Protein AF-A0A087VVU1-F1 (afdb_monomer_lite)

Secondary structure (DSSP, 8-state):
----------SSPPP-S-TTSS--SSTTTTS-HHHHHHHHHHHHHTT-S----HHHHTSHHHHHHHHHHHHHHHHHTT--GGG-SEEEESSGGGHHHHHHHHHHHHHTT---EEEEE-SSSSSEESS--TT-EEEEEEEEEETT-----BTTEEEETTTEEEE-HHHHHHTT-EEEEEEEEEEE--TTS--SSS--TT---EEEEEETTT--EEEEEEEEEEEGGGG-TTSS---

InterPro domains:
  IPR000836 Phosphoribosyltransferase domain [cd06223] (66-183)

Sequence (235 aa):
MSKATDTERTGSFRPTGAPDLTLDQSARSMMEPVDQLRELLSREIDGRPFTELSGVTFDHQGAELAGHVLLDALEDAGYSVDDYDAVGALTAAAVPLADAMLHAAASRGQALNAFVMDFVYPSIKGPSIEGKRVILLDAWLSQKSYVQTSSLVTLRKGNELSLDCSIIRRQGAEPLAIASLVGGLGPEAPSGLGELDGGLPTIQVVDTVDDSKTSLPFICAFNEQQFNPGKGQER

Organism: NCBI:txid1341694

Radius of gyration: 20.09 Å; chains: 1; bounding box: 64×68×39 Å

pLDDT: mean 79.33, std 19.21, range [33.22, 98.44]

Foldseek 3Di:
DDDDPPPPPPPDDDDDDDPVPPPDCPVVPPDDLLVVLVVLVLVVCVQPLDDLSCSQLVDPSSLLSLLQLQQVLCVLQVHHLVNWAEEEEQAPSCVSNRVSNCVNCVVVVHHYWYWYAPPPPVRIHTDQQQLTEYEYEGAEEELSPCDPPDPQFGDDDQFETAHQCVSCVVSNYHYAAYEYQEYDSDDPADADSPDPPPHADWGWYANPPPRDTDIHGYTYSHYNVSNHPPDPDDD

Structure (mmCIF, N/CA/C/O backbone):
data_AF-A0A087VVU1-F1
#
_entry.id   AF-A0A087VVU1-F1
#
loop_
_atom_site.group_PDB
_atom_site.id
_atom_site.type_symbol
_atom_site.label_atom_id
_atom_site.label_alt_id
_atom_site.label_comp_id
_atom_site.label_asym_id
_atom_site.label_entity_id
_atom_site.label_seq_id
_atom_site.pdbx_PDB_ins_code
_atom_site.Cartn_x
_atom_site.Cartn_y
_atom_site.Cartn_z
_atom_site.occupancy
_atom_site.B_iso_or_equiv
_atom_site.auth_seq_id
_atom_site.auth_comp_id
_atom_site.auth_asym_id
_atom_site.auth_atom_id
_atom_site.pdbx_PDB_model_num
ATOM 1 N N . MET A 1 1 ? -31.290 -44.765 -21.250 1.00 43.50 1 MET A N 1
ATOM 2 C CA . MET A 1 1 ? -30.627 -44.482 -19.958 1.00 43.50 1 MET A CA 1
ATOM 3 C C . MET A 1 1 ? -29.156 -44.224 -20.245 1.00 43.50 1 MET A C 1
ATOM 5 O O . MET A 1 1 ? -28.411 -45.178 -20.406 1.00 43.50 1 MET A O 1
ATOM 9 N N . SER A 1 2 ? -28.765 -42.959 -20.420 1.00 45.06 2 SER A N 1
ATOM 10 C CA . SER A 1 2 ? -27.358 -42.575 -20.586 1.00 45.06 2 SER A CA 1
ATOM 11 C C . SER A 1 2 ? -26.891 -41.990 -19.259 1.00 45.06 2 SER A C 1
ATOM 13 O O . SER A 1 2 ? -27.473 -41.013 -18.790 1.00 45.06 2 SER A O 1
ATOM 15 N N . LYS A 1 3 ? -25.932 -42.652 -18.608 1.00 43.56 3 LYS A N 1
ATOM 16 C CA . LYS A 1 3 ? -25.323 -42.174 -17.366 1.00 43.56 3 LYS A CA 1
ATOM 17 C C . LYS A 1 3 ? -24.519 -40.918 -17.695 1.00 43.56 3 LYS A C 1
ATOM 19 O O . LYS A 1 3 ? -23.518 -41.007 -18.398 1.00 43.56 3 LYS A O 1
ATOM 24 N N . ALA A 1 4 ? -24.958 -39.773 -17.180 1.00 46.44 4 ALA A N 1
ATOM 25 C CA . ALA A 1 4 ? -24.077 -38.633 -16.997 1.00 46.44 4 ALA A CA 1
ATOM 26 C C . ALA A 1 4 ? -22.979 -39.074 -16.022 1.00 46.44 4 ALA A C 1
ATOM 28 O O . ALA A 1 4 ? -23.263 -39.421 -14.876 1.00 46.44 4 ALA A O 1
ATOM 29 N N . THR A 1 5 ? -21.748 -39.170 -16.510 1.00 46.66 5 THR A N 1
ATOM 30 C CA . THR A 1 5 ? -20.568 -39.304 -15.662 1.00 46.66 5 THR A CA 1
ATOM 31 C C . THR A 1 5 ? -20.407 -37.994 -14.912 1.00 46.66 5 THR A C 1
ATOM 33 O O . THR A 1 5 ? -20.044 -36.973 -15.496 1.00 46.66 5 THR A O 1
ATOM 36 N N . ASP A 1 6 ? -20.760 -38.039 -13.635 1.00 48.88 6 ASP A N 1
ATOM 37 C CA . ASP A 1 6 ? -20.487 -37.008 -12.651 1.00 48.88 6 ASP A CA 1
ATOM 38 C C . ASP A 1 6 ? -18.965 -36.944 -12.473 1.00 48.88 6 ASP A C 1
ATOM 40 O O . ASP A 1 6 ? -18.361 -37.778 -11.797 1.00 48.88 6 ASP A O 1
ATOM 44 N N . THR A 1 7 ? -18.309 -36.050 -13.214 1.00 57.19 7 THR A N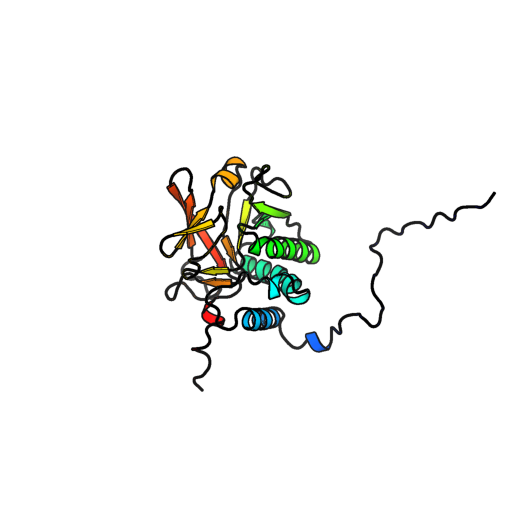 1
ATOM 45 C CA . THR A 1 7 ? -16.880 -35.794 -13.037 1.00 57.19 7 THR A CA 1
ATOM 46 C C . THR A 1 7 ? -16.726 -35.061 -11.714 1.00 57.19 7 THR A C 1
ATOM 48 O O . THR A 1 7 ? -16.895 -33.839 -11.660 1.00 57.19 7 THR A O 1
ATOM 51 N N . GLU A 1 8 ? -16.433 -35.821 -10.657 1.00 54.69 8 GLU A N 1
ATOM 52 C CA . GLU A 1 8 ? -16.042 -35.321 -9.342 1.00 54.69 8 GLU A CA 1
ATOM 53 C C . GLU A 1 8 ? -15.056 -34.160 -9.521 1.00 54.69 8 GLU A C 1
ATOM 55 O O . GLU A 1 8 ? -13.926 -34.330 -9.988 1.00 54.69 8 GLU A O 1
ATOM 60 N N . ARG A 1 9 ? -15.501 -32.937 -9.205 1.00 59.09 9 ARG A N 1
ATOM 61 C CA . ARG A 1 9 ? -14.610 -31.778 -9.136 1.00 59.09 9 ARG A CA 1
ATOM 62 C C . ARG A 1 9 ? -13.709 -31.981 -7.926 1.00 59.09 9 ARG A C 1
ATOM 64 O O . ARG A 1 9 ? -14.060 -31.598 -6.816 1.00 59.09 9 ARG A O 1
ATOM 71 N N . THR A 1 10 ? -12.554 -32.593 -8.148 1.00 60.88 10 THR A N 1
ATOM 72 C CA . THR A 1 10 ? -11.439 -32.592 -7.201 1.00 60.88 10 THR A CA 1
ATOM 73 C C . THR A 1 10 ? -11.142 -31.143 -6.807 1.00 60.88 10 THR A C 1
ATOM 75 O O . THR A 1 10 ? -11.000 -30.289 -7.681 1.00 60.88 10 THR A O 1
ATOM 78 N N . GLY A 1 11 ? -11.121 -30.855 -5.505 1.00 64.62 11 GLY A N 1
ATOM 79 C CA . GLY A 1 11 ? -11.216 -29.509 -4.920 1.00 64.62 11 GLY A CA 1
ATOM 80 C C . GLY A 1 11 ? -10.014 -28.569 -5.092 1.00 64.62 11 GLY A C 1
ATOM 81 O O . GLY A 1 11 ? -9.781 -27.752 -4.210 1.00 64.62 11 GLY A O 1
ATOM 82 N N . SER A 1 12 ? -9.249 -28.663 -6.181 1.00 79.44 12 SER A N 1
ATOM 83 C CA . SER A 1 12 ? -8.134 -27.757 -6.486 1.00 79.44 12 SER A CA 1
ATOM 84 C C . SER A 1 12 ? -8.428 -26.881 -7.706 1.00 79.44 12 SER A C 1
ATOM 86 O O . SER A 1 12 ? -9.233 -27.230 -8.576 1.00 79.44 12 SER A O 1
ATOM 88 N N . PHE A 1 13 ? -7.746 -25.738 -7.800 1.00 82.56 13 PHE A N 1
ATOM 89 C CA . PHE A 1 13 ? -7.788 -24.896 -8.994 1.00 82.56 13 PHE A CA 1
ATOM 90 C C . PHE A 1 13 ? -7.278 -25.671 -10.217 1.00 82.56 13 PHE A C 1
ATOM 92 O O . PHE A 1 13 ? -6.358 -26.486 -10.119 1.00 82.56 13 PHE A O 1
ATOM 99 N N . ARG A 1 14 ? -7.904 -25.444 -11.378 1.00 86.75 14 ARG A N 1
ATOM 100 C CA . ARG A 1 14 ? -7.487 -26.083 -12.632 1.00 86.75 14 ARG A CA 1
ATOM 101 C C . ARG A 1 14 ? -6.261 -25.350 -13.180 1.00 86.75 14 ARG A C 1
ATOM 103 O O . ARG A 1 14 ? -6.324 -24.124 -13.269 1.00 86.75 14 ARG A O 1
ATOM 110 N N . PRO A 1 15 ? -5.192 -26.054 -13.590 1.00 79.75 15 PRO A N 1
ATOM 111 C CA . PRO A 1 15 ? -4.114 -25.415 -14.329 1.00 79.75 15 PRO A CA 1
ATOM 112 C C . PRO A 1 15 ? -4.675 -24.820 -15.625 1.00 79.75 15 PRO A C 1
ATOM 114 O O . PRO A 1 15 ? -5.548 -25.409 -16.271 1.00 79.75 15 PRO A O 1
ATOM 117 N N . THR A 1 16 ? -4.190 -23.638 -15.987 1.00 81.44 16 THR A N 1
ATOM 118 C CA . THR A 1 16 ? -4.552 -22.947 -17.227 1.00 81.44 16 THR A CA 1
ATOM 119 C C . THR A 1 16 ? -3.280 -22.555 -17.972 1.00 81.44 16 THR A C 1
ATOM 121 O O . THR A 1 16 ? -2.227 -22.411 -17.356 1.00 81.44 16 THR A O 1
ATOM 124 N N . GLY A 1 17 ? -3.375 -22.415 -19.296 1.00 79.56 17 GLY A N 1
ATOM 125 C CA . GLY A 1 17 ? -2.231 -22.122 -20.162 1.00 79.56 17 GLY A CA 1
ATOM 126 C C . GLY A 1 17 ? -1.628 -23.363 -20.822 1.00 79.56 17 GLY A C 1
ATOM 127 O O . GLY A 1 17 ? -1.858 -24.498 -20.402 1.00 79.56 17 GLY A O 1
ATOM 128 N N . ALA A 1 18 ? -0.892 -23.132 -21.906 1.00 80.38 18 ALA A N 1
ATOM 129 C CA . ALA A 1 18 ? -0.124 -24.174 -22.568 1.00 80.38 18 ALA A CA 1
ATOM 130 C C . ALA A 1 18 ? 1.208 -24.385 -21.814 1.00 80.38 18 ALA A C 1
ATOM 132 O O . ALA A 1 18 ? 1.781 -23.411 -21.321 1.00 80.38 18 ALA A O 1
ATOM 133 N N . PRO A 1 19 ? 1.697 -25.631 -21.675 1.00 70.25 19 PRO A N 1
ATOM 134 C CA . PRO A 1 19 ? 2.879 -25.951 -20.866 1.00 70.25 19 PRO A CA 1
ATOM 135 C C . PRO A 1 19 ? 4.184 -25.325 -21.386 1.00 70.25 19 PRO A C 1
ATOM 137 O O . PRO A 1 19 ? 5.167 -25.291 -20.662 1.00 70.25 19 PRO A O 1
ATOM 140 N N . ASP A 1 20 ? 4.199 -24.832 -22.621 1.00 69.38 20 ASP A N 1
ATOM 141 C CA . ASP A 1 20 ? 5.296 -24.106 -23.267 1.00 69.38 20 ASP A CA 1
ATOM 142 C C . ASP A 1 20 ? 5.243 -22.583 -23.045 1.00 69.38 20 ASP A C 1
ATOM 144 O O . ASP A 1 20 ? 6.217 -21.889 -23.323 1.00 69.38 20 ASP A O 1
ATOM 148 N N . LEU A 1 21 ? 4.129 -22.062 -22.521 1.00 63.22 21 LEU A N 1
ATOM 149 C CA . LEU A 1 21 ? 3.951 -20.654 -22.149 1.00 63.22 21 LEU A CA 1
ATOM 150 C C . LEU A 1 21 ? 4.223 -20.396 -20.661 1.00 63.22 21 LEU A C 1
ATOM 152 O O . LEU A 1 21 ? 4.012 -19.282 -20.178 1.00 63.22 21 LEU A O 1
ATOM 156 N N . THR A 1 22 ? 4.680 -21.404 -19.913 1.00 61.00 22 THR A N 1
ATOM 157 C CA . THR A 1 22 ? 5.155 -21.194 -18.545 1.00 61.00 22 THR A CA 1
ATOM 158 C C . THR A 1 22 ? 6.363 -20.273 -18.580 1.00 61.00 22 THR A C 1
ATOM 160 O O . THR A 1 22 ? 7.354 -20.572 -19.245 1.00 61.00 22 THR A O 1
ATOM 163 N N . LEU A 1 23 ? 6.261 -19.148 -17.874 1.00 63.59 23 LEU A N 1
ATOM 164 C CA . LEU A 1 23 ? 7.328 -18.160 -17.779 1.00 63.59 23 LEU A CA 1
ATOM 165 C C . LEU A 1 23 ? 8.626 -18.852 -17.350 1.00 63.59 23 LEU A C 1
ATOM 167 O O . LEU A 1 23 ? 8.646 -19.555 -16.339 1.00 63.59 23 LEU A O 1
ATOM 171 N N . ASP A 1 24 ? 9.696 -18.655 -18.120 1.00 57.44 24 ASP A N 1
ATOM 172 C CA . ASP A 1 24 ? 11.010 -19.204 -17.805 1.00 57.44 24 ASP A CA 1
ATOM 173 C C . ASP A 1 24 ? 11.552 -18.534 -16.533 1.00 57.44 24 ASP A C 1
ATOM 175 O O . ASP A 1 24 ? 12.059 -17.410 -16.548 1.00 57.44 24 ASP A O 1
ATOM 179 N N . GLN A 1 25 ? 11.391 -19.220 -15.400 1.00 54.97 25 GLN A N 1
ATOM 180 C CA . GLN A 1 25 ? 11.864 -18.761 -14.094 1.00 54.97 25 GLN A CA 1
ATOM 181 C C . GLN A 1 25 ? 13.397 -18.762 -13.998 1.00 54.97 25 GLN A C 1
ATOM 183 O O . GLN A 1 25 ? 13.952 -18.081 -13.138 1.00 54.97 25 GLN A O 1
ATOM 188 N N . SER A 1 26 ? 14.103 -19.479 -14.882 1.00 53.28 26 SER A N 1
ATOM 189 C CA . SER A 1 26 ? 15.553 -19.664 -14.769 1.00 53.28 26 SER A CA 1
ATOM 190 C C . SER A 1 26 ? 16.348 -18.394 -15.099 1.00 53.28 26 SER A C 1
ATOM 192 O O . SER A 1 26 ? 17.314 -18.082 -14.404 1.00 53.28 26 SER A O 1
ATOM 194 N N . ALA A 1 27 ? 15.898 -17.592 -16.072 1.00 51.81 27 ALA A N 1
ATOM 195 C CA . ALA A 1 27 ? 16.507 -16.295 -16.399 1.00 51.81 27 ALA A CA 1
ATOM 196 C C . ALA A 1 27 ? 16.206 -15.201 -15.355 1.00 51.81 27 ALA A C 1
ATOM 198 O O . ALA A 1 27 ? 16.947 -14.227 -15.239 1.00 51.81 27 ALA A O 1
ATOM 199 N N . ARG A 1 28 ? 15.134 -15.377 -14.572 1.00 52.59 28 ARG A N 1
ATOM 200 C CA . ARG A 1 28 ? 14.670 -14.442 -13.528 1.00 52.59 28 ARG A CA 1
ATOM 201 C C . ARG A 1 28 ? 15.447 -14.567 -12.213 1.00 52.59 28 ARG A C 1
ATOM 203 O O . ARG A 1 28 ? 15.331 -13.713 -11.346 1.00 52.59 28 ARG A O 1
ATOM 210 N N . SER A 1 29 ? 16.232 -15.632 -12.068 1.00 56.47 29 SER A N 1
ATOM 211 C CA . SER A 1 29 ? 16.794 -16.099 -10.797 1.00 56.47 29 SER A CA 1
ATOM 212 C C . SER A 1 29 ? 18.102 -15.416 -10.361 1.00 56.47 29 SER A C 1
ATOM 214 O O . SER A 1 29 ? 18.652 -15.791 -9.330 1.00 56.47 29 SER A O 1
ATOM 216 N N . MET A 1 30 ? 18.649 -14.472 -11.135 1.00 70.88 30 MET A N 1
ATOM 217 C CA . MET A 1 30 ? 19.999 -13.927 -10.888 1.00 70.88 30 MET A CA 1
ATOM 218 C C . MET A 1 30 ? 20.013 -12.597 -10.121 1.00 70.88 30 MET A C 1
ATOM 220 O O . MET A 1 30 ? 21.080 -12.178 -9.681 1.00 70.88 30 MET A O 1
ATOM 224 N N . MET A 1 31 ? 18.868 -11.925 -9.986 1.00 81.00 31 MET A N 1
ATOM 225 C CA . MET A 1 31 ? 18.757 -10.630 -9.313 1.00 81.00 31 MET A CA 1
ATOM 226 C C . MET A 1 31 ? 17.766 -10.725 -8.156 1.00 81.00 31 MET A C 1
ATOM 228 O O . MET A 1 31 ? 16.739 -11.392 -8.283 1.00 81.00 31 MET A O 1
ATOM 232 N N . GLU A 1 32 ? 18.058 -10.050 -7.046 1.00 89.88 32 GLU A N 1
ATOM 233 C CA . GLU A 1 32 ? 17.172 -10.049 -5.884 1.00 89.88 32 GLU A CA 1
ATOM 234 C C . GLU A 1 32 ? 15.799 -9.437 -6.236 1.00 89.88 32 GLU A C 1
ATOM 236 O O . GLU A 1 32 ? 15.739 -8.468 -7.001 1.00 89.88 32 GLU A O 1
ATOM 241 N N . PRO A 1 33 ? 14.681 -9.957 -5.693 1.00 90.19 33 PRO A N 1
ATOM 242 C CA . PRO A 1 33 ? 13.326 -9.482 -6.006 1.00 90.19 33 PRO A CA 1
ATOM 243 C C . PRO A 1 33 ? 13.134 -7.961 -5.864 1.00 90.19 33 PRO A C 1
ATOM 245 O O . PRO A 1 33 ? 12.512 -7.321 -6.714 1.00 90.19 33 PRO A O 1
ATOM 248 N N . VAL A 1 34 ? 13.720 -7.362 -4.821 1.00 93.12 34 VAL A N 1
ATOM 249 C CA . VAL A 1 34 ? 13.683 -5.908 -4.576 1.00 93.12 34 VAL A CA 1
ATOM 250 C C . VAL A 1 34 ? 14.384 -5.136 -5.700 1.00 93.12 34 VAL A C 1
ATOM 252 O O . VAL A 1 34 ? 13.904 -4.087 -6.132 1.00 93.12 34 VAL A O 1
ATOM 255 N N . ASP A 1 35 ? 15.503 -5.657 -6.205 1.00 93.69 35 ASP A N 1
ATOM 256 C CA . ASP A 1 35 ? 16.265 -5.036 -7.288 1.00 93.69 35 ASP A CA 1
ATOM 257 C C . ASP A 1 35 ? 15.526 -5.158 -8.631 1.00 93.69 35 ASP A C 1
ATOM 259 O O . ASP A 1 35 ? 15.526 -4.207 -9.415 1.00 93.69 35 ASP A O 1
ATOM 263 N N . GLN A 1 36 ? 14.812 -6.269 -8.864 1.00 94.31 36 GLN A N 1
ATOM 264 C CA . GLN A 1 36 ? 13.932 -6.440 -10.034 1.00 94.31 36 GLN A CA 1
ATOM 265 C C . GLN A 1 36 ? 12.819 -5.397 -10.052 1.00 94.31 36 GLN A C 1
ATOM 267 O O . GLN A 1 36 ? 12.597 -4.729 -11.064 1.00 94.31 36 GLN A O 1
ATOM 272 N N . LEU A 1 37 ? 12.156 -5.199 -8.913 1.00 96.44 37 LEU A N 1
ATOM 273 C CA . LEU A 1 37 ? 11.126 -4.176 -8.796 1.00 96.44 37 LEU A CA 1
ATOM 274 C C . LEU A 1 37 ? 11.708 -2.769 -8.974 1.00 96.44 37 LEU A C 1
ATOM 276 O O . LEU A 1 37 ? 11.104 -1.941 -9.658 1.00 96.44 37 LEU A O 1
ATOM 280 N N .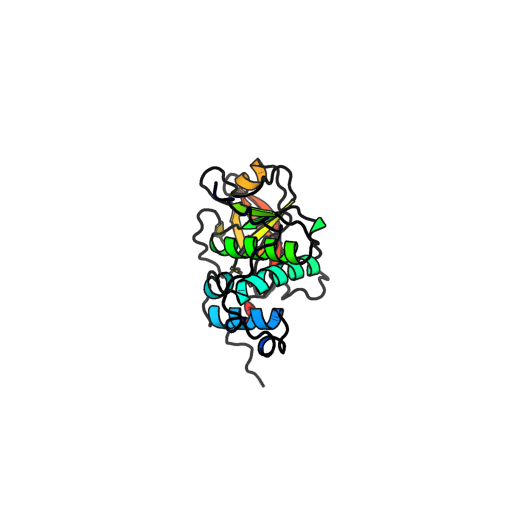 ARG A 1 38 ? 12.905 -2.500 -8.433 1.00 95.69 38 ARG A N 1
ATOM 281 C CA . ARG A 1 38 ? 13.591 -1.213 -8.624 1.00 95.69 38 ARG A CA 1
ATOM 282 C C . ARG A 1 38 ? 13.881 -0.924 -10.095 1.00 95.69 38 ARG A C 1
ATOM 284 O O . ARG A 1 38 ? 13.763 0.228 -10.511 1.00 95.69 38 ARG A O 1
ATOM 291 N N . GLU A 1 39 ? 14.246 -1.928 -10.889 1.00 95.06 39 GLU A N 1
ATOM 292 C CA . GLU A 1 39 ? 14.483 -1.760 -12.328 1.00 95.06 39 GLU A CA 1
ATOM 293 C C . GLU A 1 39 ? 13.186 -1.416 -13.076 1.00 95.06 39 GLU A C 1
ATOM 295 O O . GLU A 1 39 ? 13.164 -0.475 -13.875 1.00 95.06 39 GLU A O 1
ATOM 300 N N . LEU A 1 40 ? 12.090 -2.124 -12.774 1.00 96.44 40 LEU A N 1
ATOM 301 C CA . LEU A 1 40 ? 10.768 -1.830 -13.338 1.00 96.44 40 LEU A CA 1
ATOM 302 C C . LEU A 1 40 ? 10.323 -0.402 -12.994 1.00 96.44 40 LEU A C 1
ATOM 304 O O . LEU A 1 40 ? 9.921 0.350 -13.882 1.00 96.44 40 LEU A O 1
ATOM 308 N N . LEU A 1 41 ? 10.474 -0.004 -11.727 1.00 96.56 41 LEU A N 1
ATOM 309 C CA . LEU A 1 41 ? 10.195 1.356 -11.268 1.00 96.56 41 LEU A CA 1
ATOM 310 C C . LEU A 1 41 ? 11.083 2.384 -11.971 1.00 96.56 41 LEU A C 1
ATOM 312 O O . LEU A 1 41 ? 10.571 3.377 -12.468 1.00 96.56 41 LEU A O 1
ATOM 316 N N . SER A 1 42 ? 12.389 2.142 -12.095 1.00 95.62 42 SER A N 1
ATOM 317 C CA . SER A 1 42 ? 13.305 3.062 -12.788 1.00 95.62 42 SER A CA 1
ATOM 318 C C . SER A 1 42 ? 12.868 3.331 -14.229 1.00 95.62 42 SER A C 1
ATOM 320 O O . SER A 1 42 ? 12.902 4.476 -14.678 1.00 95.62 42 SER A O 1
ATOM 322 N N . ARG A 1 43 ? 12.416 2.289 -14.938 1.00 94.81 43 ARG A N 1
ATOM 323 C CA . ARG A 1 43 ? 11.928 2.394 -16.320 1.00 94.81 43 ARG A CA 1
ATOM 324 C C . ARG A 1 43 ? 10.599 3.132 -16.440 1.00 94.81 43 ARG A C 1
ATOM 326 O O . ARG A 1 43 ? 10.401 3.846 -17.414 1.00 94.81 43 ARG A O 1
ATOM 333 N N . GLU A 1 44 ? 9.684 2.924 -15.501 1.00 94.75 44 GLU A N 1
ATOM 334 C CA . GLU A 1 44 ? 8.385 3.607 -15.493 1.00 94.75 44 GLU A CA 1
ATOM 335 C C . GLU A 1 44 ? 8.527 5.081 -15.087 1.00 94.75 44 GLU A C 1
ATOM 337 O O . GLU A 1 44 ? 7.881 5.961 -15.661 1.00 94.75 44 GLU A O 1
ATOM 342 N N . ILE A 1 45 ? 9.395 5.355 -14.109 1.00 93.06 45 ILE A N 1
ATOM 343 C CA . ILE A 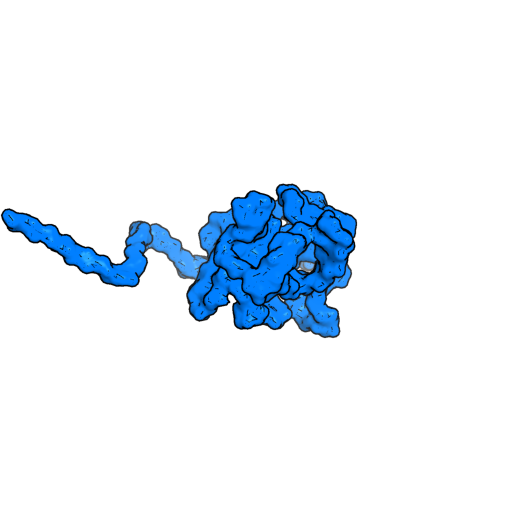1 45 ? 9.651 6.700 -13.600 1.00 93.06 45 ILE A CA 1
ATOM 344 C C . ILE A 1 45 ? 10.377 7.536 -14.650 1.00 93.06 45 ILE A C 1
ATOM 346 O O . ILE A 1 45 ? 9.921 8.638 -14.921 1.00 93.06 45 ILE A O 1
ATOM 350 N N . ASP A 1 46 ? 11.478 7.046 -15.230 1.00 90.69 46 ASP A N 1
ATOM 351 C CA . ASP A 1 46 ? 12.210 7.673 -16.349 1.00 90.69 46 ASP A CA 1
ATOM 352 C C . ASP A 1 46 ? 12.326 9.214 -16.258 1.00 90.69 46 ASP A C 1
ATOM 354 O O . ASP A 1 46 ? 11.942 9.966 -17.154 1.00 90.69 46 ASP A O 1
ATOM 358 N N . GLY A 1 47 ? 12.772 9.717 -15.100 1.00 83.69 47 GLY A N 1
ATOM 359 C CA . GLY A 1 47 ? 12.951 11.154 -14.851 1.00 83.69 47 GLY A CA 1
ATOM 360 C C . GLY A 1 47 ? 11.664 11.987 -14.751 1.00 83.69 47 GLY A C 1
ATOM 361 O O . GLY A 1 47 ? 11.739 13.213 -14.626 1.00 83.69 47 GLY A O 1
ATOM 362 N N . ARG A 1 48 ? 10.482 11.363 -14.781 1.00 83.31 48 ARG A N 1
ATOM 363 C CA . ARG A 1 48 ? 9.196 12.038 -14.570 1.00 83.31 48 ARG A CA 1
ATOM 364 C C . ARG A 1 48 ? 9.108 12.558 -13.133 1.00 83.31 48 ARG A C 1
ATOM 366 O O . ARG A 1 48 ? 9.510 11.865 -12.200 1.00 83.31 48 ARG A O 1
ATOM 373 N N . PRO A 1 49 ? 8.535 13.756 -12.923 1.00 75.56 49 PRO A N 1
ATOM 374 C CA . PRO A 1 49 ? 8.384 14.322 -11.584 1.00 75.56 49 PRO A CA 1
ATOM 375 C C . PRO A 1 49 ? 7.357 13.570 -10.722 1.00 75.56 49 PRO A C 1
ATOM 377 O O . PRO A 1 49 ? 7.392 13.701 -9.502 1.00 75.56 49 PRO A O 1
ATOM 380 N N . PHE A 1 50 ? 6.439 12.832 -11.356 1.00 81.75 50 PHE A N 1
ATOM 381 C CA . PHE A 1 50 ? 5.423 11.987 -10.732 1.00 81.75 50 PHE A CA 1
ATOM 382 C C . PHE A 1 50 ? 4.853 11.004 -11.773 1.00 81.75 50 PHE A C 1
ATOM 384 O O . PHE A 1 50 ? 4.747 11.342 -12.956 1.00 81.75 50 PHE A O 1
ATOM 391 N N . THR A 1 51 ? 4.458 9.810 -11.334 1.00 86.94 51 THR A N 1
ATOM 392 C CA . THR A 1 51 ? 3.607 8.861 -12.074 1.00 86.94 51 THR A CA 1
ATOM 393 C C . THR A 1 51 ? 2.807 8.027 -11.070 1.00 86.94 51 THR A C 1
ATOM 395 O O . THR A 1 51 ? 3.242 7.821 -9.940 1.00 86.94 51 THR A O 1
ATOM 398 N N . GLU A 1 52 ? 1.646 7.525 -11.485 1.00 89.62 52 GLU A N 1
ATOM 399 C CA . GLU A 1 52 ? 0.823 6.599 -10.695 1.00 89.62 52 GLU A CA 1
ATOM 400 C C . GLU A 1 52 ? 1.422 5.185 -10.614 1.00 89.62 52 GLU A C 1
ATOM 402 O O . GLU A 1 52 ? 0.866 4.322 -9.942 1.00 89.62 52 GLU A O 1
ATOM 407 N N . LEU A 1 53 ? 2.547 4.941 -11.302 1.00 94.25 53 LEU A N 1
ATOM 408 C CA . LEU A 1 53 ? 3.250 3.655 -11.361 1.00 94.25 53 LEU A CA 1
ATOM 409 C C . LEU A 1 53 ? 2.407 2.520 -11.964 1.00 94.25 53 LEU A C 1
ATOM 411 O O . LEU A 1 53 ? 2.746 1.350 -11.804 1.00 94.25 53 LEU A O 1
ATOM 415 N N . SER A 1 54 ? 1.339 2.847 -12.696 1.00 95.12 54 SER A N 1
ATOM 416 C CA . SER A 1 54 ? 0.404 1.872 -13.273 1.00 95.12 54 SER A CA 1
ATOM 417 C C . SER A 1 54 ? 1.073 0.901 -14.249 1.00 95.12 54 SER A C 1
ATOM 419 O O . SER A 1 54 ? 0.682 -0.263 -14.309 1.00 95.12 54 SER A O 1
ATOM 421 N N . GLY A 1 55 ? 2.130 1.328 -14.949 1.00 96.12 55 GLY A N 1
ATOM 422 C CA . GLY A 1 55 ? 2.949 0.444 -15.783 1.00 96.12 55 GLY A CA 1
ATOM 423 C C . GLY A 1 55 ? 3.679 -0.658 -15.003 1.00 96.12 55 GLY A C 1
ATOM 424 O O . GLY A 1 55 ? 3.994 -1.695 -15.579 1.00 96.12 55 GLY A O 1
ATOM 425 N N . VAL A 1 56 ? 3.909 -0.467 -13.699 1.00 97.56 56 VAL A N 1
ATOM 426 C CA . VAL A 1 56 ? 4.508 -1.464 -12.795 1.00 97.56 56 VAL A CA 1
ATOM 427 C C . VAL A 1 56 ? 3.430 -2.213 -12.021 1.00 97.56 56 VAL A C 1
ATOM 429 O O . VAL A 1 56 ? 3.483 -3.433 -11.920 1.00 97.56 56 VAL A O 1
ATOM 432 N N . THR A 1 57 ? 2.428 -1.513 -11.489 1.00 97.00 57 THR A N 1
ATOM 433 C CA . THR A 1 57 ? 1.424 -2.122 -10.605 1.00 97.00 57 THR A CA 1
ATOM 434 C C . THR A 1 57 ? 0.372 -2.957 -11.340 1.00 97.00 57 THR A C 1
ATOM 436 O O . THR A 1 57 ? -0.295 -3.771 -10.709 1.00 97.00 57 THR A O 1
ATOM 439 N N . PHE A 1 58 ? 0.257 -2.817 -12.667 1.00 97.06 58 PHE A N 1
ATOM 440 C CA . PHE A 1 58 ? -0.496 -3.734 -13.533 1.00 97.06 58 PHE A CA 1
ATOM 441 C C . PHE A 1 58 ? 0.395 -4.672 -14.363 1.00 97.06 58 PHE A C 1
ATOM 443 O O . PHE A 1 58 ? -0.126 -5.461 -15.155 1.00 97.06 58 PHE A O 1
ATOM 450 N N . ASP A 1 59 ? 1.721 -4.617 -14.203 1.00 96.19 59 ASP A N 1
ATOM 451 C CA . ASP A 1 59 ? 2.602 -5.640 -14.761 1.00 96.19 59 ASP A CA 1
ATOM 452 C C . ASP A 1 59 ? 2.569 -6.899 -13.886 1.00 96.19 59 ASP A C 1
ATOM 454 O O . ASP A 1 59 ? 2.584 -6.826 -12.662 1.00 96.19 59 ASP A O 1
ATOM 458 N N . HIS A 1 60 ? 2.553 -8.070 -14.518 1.00 91.94 60 HIS A N 1
ATOM 459 C CA . HIS A 1 60 ? 2.472 -9.350 -13.818 1.00 91.94 60 HIS A CA 1
ATOM 460 C C . HIS A 1 60 ? 3.624 -9.592 -12.829 1.00 91.94 60 HIS A C 1
ATOM 462 O O . HIS A 1 60 ? 3.389 -10.187 -11.782 1.00 91.94 60 HIS A O 1
ATOM 468 N N . GLN A 1 61 ? 4.847 -9.137 -13.135 1.00 92.88 61 GLN A N 1
ATOM 469 C CA . GLN A 1 61 ? 5.985 -9.246 -12.216 1.00 92.88 61 GLN A CA 1
ATOM 470 C C . GLN A 1 61 ? 5.979 -8.092 -11.222 1.00 92.88 61 GLN A C 1
ATOM 472 O O . GLN A 1 61 ? 6.174 -8.308 -10.030 1.00 92.88 61 GLN A O 1
ATOM 477 N N . GLY A 1 62 ? 5.743 -6.869 -11.702 1.00 96.62 62 GLY A N 1
ATOM 478 C CA . GLY A 1 62 ? 5.706 -5.680 -10.857 1.00 96.62 62 GLY A CA 1
ATOM 479 C C . GLY A 1 62 ? 4.674 -5.785 -9.733 1.00 96.62 62 GLY A C 1
ATOM 480 O O . GLY A 1 62 ? 5.007 -5.502 -8.585 1.00 96.62 62 GLY A O 1
ATOM 481 N N . ALA A 1 63 ? 3.464 -6.262 -10.033 1.00 96.06 63 ALA A N 1
ATOM 482 C CA . ALA A 1 63 ? 2.402 -6.470 -9.052 1.00 96.06 63 ALA A CA 1
ATOM 483 C C . ALA A 1 63 ? 2.776 -7.532 -8.005 1.00 96.06 63 ALA A C 1
ATOM 485 O O . ALA A 1 63 ? 2.657 -7.273 -6.809 1.00 96.06 63 ALA A O 1
ATOM 486 N N . GLU A 1 64 ? 3.274 -8.697 -8.435 1.00 95.56 64 GLU A N 1
ATOM 487 C CA . GLU A 1 64 ? 3.706 -9.775 -7.531 1.00 95.56 64 GLU A CA 1
ATOM 488 C C . GLU A 1 64 ? 4.806 -9.293 -6.572 1.00 95.56 64 GLU A C 1
ATOM 490 O O . GLU A 1 64 ? 4.705 -9.456 -5.354 1.00 95.56 64 GLU A O 1
ATOM 495 N N . LEU A 1 65 ? 5.836 -8.640 -7.117 1.00 97.50 65 LEU A N 1
ATOM 496 C CA . LEU A 1 65 ? 6.962 -8.133 -6.340 1.00 97.50 65 LEU A CA 1
ATOM 497 C C . LEU A 1 65 ? 6.537 -7.011 -5.386 1.00 97.50 65 LEU A C 1
ATOM 499 O O . LEU A 1 65 ? 6.962 -7.003 -4.233 1.00 97.50 65 LEU A O 1
ATOM 503 N N . ALA A 1 66 ? 5.693 -6.077 -5.831 1.00 98.19 66 ALA A N 1
ATOM 504 C CA . ALA A 1 66 ? 5.288 -4.925 -5.027 1.00 98.19 66 ALA A CA 1
ATOM 505 C C . ALA A 1 66 ? 4.576 -5.328 -3.731 1.00 98.19 66 ALA A C 1
ATOM 507 O O . ALA A 1 66 ? 4.850 -4.739 -2.687 1.00 98.19 66 ALA A O 1
ATOM 508 N N . GLY A 1 67 ? 3.713 -6.349 -3.778 1.00 97.81 67 GLY A N 1
ATOM 509 C CA . GLY A 1 67 ? 3.033 -6.859 -2.587 1.00 97.81 67 GLY A CA 1
ATOM 510 C C . GLY A 1 67 ? 4.014 -7.381 -1.538 1.00 97.81 67 GLY A C 1
ATOM 511 O O . GLY A 1 67 ? 3.927 -7.013 -0.369 1.00 97.81 67 GLY A O 1
ATOM 512 N N . HIS A 1 68 ? 4.986 -8.190 -1.964 1.00 98.00 68 HIS A N 1
ATOM 513 C CA . HIS A 1 68 ? 6.021 -8.727 -1.081 1.00 98.00 68 HIS A CA 1
ATOM 514 C C . HIS A 1 68 ? 6.933 -7.640 -0.510 1.00 98.00 68 HIS A C 1
ATOM 516 O O . HIS A 1 68 ? 7.144 -7.599 0.699 1.00 98.00 68 HIS A O 1
ATOM 522 N N . VAL A 1 69 ? 7.410 -6.728 -1.357 1.00 97.94 69 VAL A N 1
ATOM 523 C CA . VAL A 1 69 ? 8.312 -5.649 -0.939 1.00 97.94 69 VAL A CA 1
ATOM 524 C C . VAL A 1 69 ? 7.635 -4.681 0.035 1.00 97.94 69 VAL A C 1
ATOM 526 O O . VAL A 1 69 ? 8.278 -4.217 0.970 1.00 97.94 69 VAL A O 1
ATOM 529 N N . LEU A 1 70 ? 6.344 -4.382 -0.136 1.00 97.88 70 LEU A N 1
ATOM 530 C CA . LEU A 1 70 ? 5.611 -3.532 0.809 1.00 97.88 70 LEU A CA 1
ATOM 531 C C . LEU A 1 70 ? 5.411 -4.199 2.174 1.00 97.88 70 LEU A C 1
ATOM 533 O O . LEU A 1 70 ? 5.489 -3.511 3.189 1.00 97.88 70 LEU A O 1
ATOM 537 N N . LEU A 1 71 ? 5.168 -5.513 2.214 1.00 97.75 71 LEU A N 1
ATOM 538 C CA . LEU A 1 71 ? 5.103 -6.254 3.478 1.00 97.75 71 LEU A CA 1
ATOM 539 C C . LEU A 1 71 ? 6.458 -6.249 4.192 1.00 97.75 71 LEU A C 1
ATOM 541 O O . LEU A 1 71 ? 6.501 -6.004 5.393 1.00 97.75 71 LEU A O 1
ATOM 545 N N . ASP A 1 72 ? 7.549 -6.459 3.454 1.00 96.69 72 ASP A N 1
ATOM 546 C CA . ASP A 1 72 ? 8.903 -6.441 4.020 1.00 96.69 72 ASP A CA 1
ATOM 547 C C . ASP A 1 72 ? 9.269 -5.039 4.531 1.00 96.69 72 ASP A C 1
ATOM 549 O O . ASP A 1 72 ? 9.770 -4.901 5.640 1.00 96.69 72 ASP A O 1
ATOM 553 N N . ALA A 1 73 ? 8.913 -3.982 3.793 1.00 95.62 73 ALA A N 1
ATOM 554 C CA . ALA A 1 73 ? 9.132 -2.604 4.234 1.00 95.62 73 ALA A CA 1
ATOM 555 C C . ALA A 1 73 ? 8.355 -2.246 5.516 1.00 95.62 73 ALA A C 1
ATOM 557 O O . ALA A 1 73 ? 8.826 -1.430 6.309 1.00 95.62 73 ALA A O 1
ATOM 558 N N . LEU A 1 74 ? 7.164 -2.821 5.720 1.00 96.44 74 LEU A N 1
ATOM 559 C CA . LEU A 1 74 ? 6.403 -2.663 6.962 1.00 96.44 74 LEU A CA 1
ATOM 560 C C . LEU A 1 74 ? 7.046 -3.433 8.121 1.00 96.44 74 LEU A C 1
ATOM 562 O O . LEU A 1 74 ? 7.198 -2.860 9.199 1.00 96.44 74 LEU A O 1
ATOM 566 N N . GLU A 1 75 ? 7.465 -4.678 7.893 1.00 95.56 75 GLU A N 1
ATOM 567 C CA . GLU A 1 75 ? 8.157 -5.503 8.893 1.00 95.56 75 GLU A CA 1
ATOM 568 C C . GLU A 1 75 ? 9.470 -4.835 9.343 1.00 95.56 75 GLU A C 1
ATOM 570 O O . GLU A 1 75 ? 9.696 -4.673 10.541 1.00 95.56 75 GLU A O 1
ATOM 575 N N . ASP A 1 76 ? 10.278 -4.335 8.401 1.00 93.31 76 ASP A N 1
ATOM 576 C CA . ASP A 1 76 ? 11.518 -3.592 8.674 1.00 93.31 76 ASP A CA 1
ATOM 577 C C . ASP A 1 76 ? 11.267 -2.300 9.474 1.00 93.31 76 ASP A C 1
ATOM 579 O O . ASP A 1 76 ? 12.118 -1.848 10.242 1.00 93.31 76 ASP A O 1
ATOM 583 N N . ALA A 1 77 ? 10.082 -1.702 9.318 1.00 91.31 77 ALA A N 1
ATOM 584 C CA . ALA A 1 77 ? 9.632 -0.541 10.082 1.00 91.31 77 ALA A CA 1
ATOM 585 C C . ALA A 1 77 ? 9.005 -0.906 11.445 1.00 91.31 77 ALA A C 1
ATOM 587 O O . ALA A 1 77 ? 8.598 -0.008 12.185 1.00 91.31 77 ALA A O 1
ATOM 588 N N . GLY A 1 78 ? 8.935 -2.194 11.791 1.00 94.38 78 GLY A N 1
ATOM 589 C CA . GLY A 1 78 ? 8.396 -2.693 13.056 1.00 94.38 78 GLY A CA 1
ATOM 590 C C . GLY A 1 78 ? 6.889 -2.957 13.062 1.00 94.38 78 GLY A C 1
ATOM 591 O O . GLY A 1 78 ? 6.305 -3.024 14.141 1.00 94.38 78 GLY A O 1
ATOM 592 N N . TYR A 1 79 ? 6.261 -3.088 11.891 1.00 94.69 79 TYR A N 1
ATOM 593 C CA . TYR A 1 79 ? 4.856 -3.473 11.738 1.00 94.69 79 TYR A CA 1
ATOM 594 C C . TYR A 1 79 ? 4.759 -4.874 11.144 1.00 94.69 79 TYR A C 1
ATOM 596 O O . TYR A 1 79 ? 4.746 -5.042 9.921 1.00 94.69 79 TYR A O 1
ATOM 604 N N . SER A 1 80 ? 4.625 -5.876 12.005 1.00 94.06 80 SER A N 1
ATOM 605 C CA . SER A 1 80 ? 4.313 -7.219 11.543 1.00 94.06 80 SER A CA 1
ATOM 606 C C . SER A 1 80 ? 2.851 -7.326 11.121 1.00 94.06 80 SER A C 1
ATOM 608 O O . SER A 1 80 ? 2.004 -6.522 11.511 1.00 94.06 80 SER A O 1
ATOM 610 N N . VAL A 1 81 ? 2.517 -8.337 10.319 1.00 91.50 81 VAL A N 1
ATOM 611 C CA . VAL A 1 81 ? 1.144 -8.527 9.809 1.00 91.50 81 VAL A CA 1
ATOM 612 C C . VAL A 1 81 ? 0.128 -8.751 10.941 1.00 91.50 81 VAL A C 1
ATOM 614 O O . VAL A 1 81 ? -1.050 -8.469 10.761 1.00 91.50 81 VAL A O 1
ATOM 617 N N . ASP A 1 82 ? 0.566 -9.169 12.132 1.00 93.44 82 ASP A N 1
ATOM 618 C CA . ASP A 1 82 ? -0.297 -9.304 13.317 1.00 93.44 82 ASP A CA 1
ATOM 619 C C . ASP A 1 82 ? -0.612 -7.953 14.012 1.00 93.44 82 ASP A C 1
ATOM 621 O O . ASP A 1 82 ? -1.532 -7.852 14.839 1.00 93.44 82 ASP A O 1
ATOM 625 N N . ASP A 1 83 ? 0.115 -6.884 13.672 1.00 96.19 83 ASP A N 1
ATOM 626 C CA . ASP A 1 83 ? -0.039 -5.552 14.268 1.00 96.19 83 ASP A CA 1
ATOM 627 C C . ASP A 1 83 ? -1.175 -4.735 13.638 1.00 96.19 83 ASP A C 1
ATOM 629 O O . ASP A 1 83 ? -1.634 -3.753 14.227 1.00 96.19 83 ASP A O 1
ATOM 633 N N . TYR A 1 84 ? -1.691 -5.157 12.483 1.00 97.38 84 TYR A N 1
ATOM 634 C CA . TYR A 1 84 ? -2.797 -4.512 11.780 1.00 97.38 84 TYR A CA 1
ATOM 635 C C . TYR A 1 84 ? -3.758 -5.543 11.180 1.00 97.38 84 TYR A C 1
ATOM 637 O O . TYR A 1 84 ? -3.421 -6.695 10.958 1.00 97.38 84 TYR A O 1
ATOM 645 N N . ASP A 1 85 ? -5.002 -5.139 10.944 1.00 97.62 85 ASP A N 1
ATOM 646 C CA . ASP A 1 85 ? -6.066 -6.030 10.472 1.00 97.62 85 ASP A CA 1
ATOM 647 C C . ASP A 1 85 ? -6.310 -5.918 8.957 1.00 97.62 85 ASP A C 1
ATOM 649 O O . ASP A 1 85 ? -6.846 -6.844 8.335 1.00 97.62 85 ASP A O 1
ATOM 653 N N . ALA A 1 86 ? -5.995 -4.759 8.367 1.00 98.06 86 ALA A N 1
ATOM 654 C CA . ALA A 1 86 ? -6.221 -4.494 6.951 1.00 98.06 86 ALA A CA 1
ATOM 655 C C . ALA A 1 86 ? -5.305 -3.402 6.379 1.00 98.06 86 ALA A C 1
ATOM 657 O O . ALA A 1 86 ? -4.844 -2.513 7.098 1.00 98.06 86 ALA A O 1
ATOM 658 N N . VAL A 1 87 ? -5.121 -3.427 5.058 1.00 98.06 87 VAL A N 1
ATOM 659 C CA . VAL A 1 87 ? -4.493 -2.342 4.290 1.00 98.06 87 VAL A CA 1
ATOM 660 C C . VAL A 1 87 ? -5.502 -1.625 3.394 1.00 98.06 87 VAL A C 1
ATOM 662 O O . VAL A 1 87 ? -6.389 -2.254 2.821 1.00 98.06 87 VAL A O 1
ATOM 665 N N . GLY A 1 88 ? -5.394 -0.303 3.278 1.00 96.12 88 GLY A N 1
ATOM 666 C CA . GLY A 1 88 ? -6.398 0.537 2.625 1.00 96.12 88 GLY A CA 1
ATOM 667 C C . GLY A 1 88 ? -5.834 1.430 1.535 1.00 96.12 88 GLY A C 1
ATOM 668 O O . GLY A 1 88 ? -5.033 2.307 1.835 1.00 96.12 88 GLY A O 1
ATOM 669 N N . ALA A 1 89 ? -6.290 1.285 0.293 1.00 94.19 89 ALA A N 1
ATOM 670 C CA . ALA A 1 89 ? -5.915 2.192 -0.791 1.00 94.19 89 ALA A CA 1
ATOM 671 C C . ALA A 1 89 ? -6.563 3.579 -0.610 1.00 94.19 89 ALA A C 1
ATOM 673 O O . ALA A 1 89 ? -7.793 3.697 -0.610 1.00 94.19 89 ALA A O 1
ATOM 674 N N . LEU A 1 90 ? -5.733 4.623 -0.487 1.00 86.62 90 LEU A N 1
ATOM 675 C CA . LEU A 1 90 ? -6.165 6.028 -0.395 1.00 86.62 90 LEU A CA 1
ATOM 676 C C . LEU A 1 90 ? -6.517 6.642 -1.755 1.00 86.62 90 LEU A C 1
ATOM 678 O O . LEU A 1 90 ? -7.279 7.607 -1.846 1.00 86.62 90 LEU A O 1
ATOM 682 N N . THR A 1 91 ? -5.920 6.104 -2.815 1.00 83.94 91 THR A N 1
ATOM 683 C CA . THR A 1 91 ? -6.034 6.593 -4.188 1.00 83.94 91 THR A CA 1
ATOM 684 C C . THR A 1 91 ? -6.343 5.434 -5.129 1.00 83.94 91 THR A C 1
ATOM 686 O O . THR A 1 91 ? -6.072 4.272 -4.820 1.00 83.94 91 THR A O 1
ATOM 689 N N . ALA A 1 92 ? -6.874 5.742 -6.315 1.00 87.81 92 ALA A N 1
ATOM 690 C CA . ALA A 1 92 ? -7.074 4.735 -7.355 1.00 87.81 92 ALA A CA 1
ATOM 691 C C . ALA A 1 92 ? -5.752 4.051 -7.758 1.00 87.81 92 ALA A C 1
ATOM 693 O O . ALA A 1 92 ? -5.733 2.847 -8.001 1.00 87.81 92 ALA A O 1
ATOM 694 N N . ALA A 1 93 ? -4.642 4.800 -7.752 1.00 90.56 93 ALA A N 1
ATOM 695 C CA . ALA A 1 93 ? -3.305 4.290 -8.051 1.00 90.56 93 ALA A CA 1
ATOM 696 C C . ALA A 1 93 ? -2.817 3.243 -7.032 1.00 90.56 93 ALA A C 1
ATOM 698 O O . ALA A 1 93 ? -2.025 2.369 -7.374 1.00 90.56 93 ALA A O 1
ATOM 699 N N . ALA A 1 94 ? -3.311 3.300 -5.793 1.00 94.25 94 ALA A N 1
ATOM 700 C CA . ALA A 1 94 ? -2.934 2.383 -4.723 1.00 94.25 94 ALA A CA 1
ATOM 701 C C . ALA A 1 94 ? -3.782 1.102 -4.671 1.00 94.25 94 ALA A C 1
ATOM 703 O O . ALA A 1 94 ? -3.423 0.163 -3.963 1.00 94.25 94 ALA A O 1
ATOM 704 N N . VAL A 1 95 ? -4.895 1.030 -5.412 1.00 96.50 95 VAL A N 1
ATOM 705 C CA . VAL A 1 95 ? -5.775 -0.153 -5.418 1.00 96.50 95 VAL A CA 1
ATOM 706 C C . VAL A 1 95 ? -5.029 -1.430 -5.829 1.00 96.50 95 VAL A C 1
ATOM 708 O O . VAL A 1 95 ? -5.151 -2.420 -5.106 1.00 96.50 95 VAL A O 1
ATOM 711 N N . PRO A 1 96 ? -4.209 -1.439 -6.901 1.00 98.06 96 PRO A N 1
ATOM 712 C CA . PRO A 1 96 ? -3.451 -2.635 -7.265 1.00 98.06 96 PRO A CA 1
ATOM 713 C C . PRO A 1 96 ? -2.413 -3.035 -6.208 1.00 98.06 96 PRO A C 1
ATOM 715 O O . PRO A 1 96 ? -2.097 -4.211 -6.082 1.00 98.06 96 PRO A O 1
ATOM 718 N N . LEU A 1 97 ? -1.902 -2.084 -5.417 1.00 98.25 97 LEU A N 1
ATOM 719 C CA . LEU A 1 97 ? -0.969 -2.383 -4.326 1.00 98.25 97 LEU A CA 1
ATOM 720 C C . LEU A 1 97 ? -1.669 -3.068 -3.154 1.00 98.25 97 LEU A C 1
ATOM 722 O O . LEU A 1 97 ? -1.129 -4.017 -2.593 1.00 98.25 97 LEU A O 1
ATOM 726 N N . ALA A 1 98 ? -2.879 -2.624 -2.809 1.00 98.12 98 ALA A N 1
ATOM 727 C CA . ALA A 1 98 ? -3.678 -3.272 -1.775 1.00 98.12 98 ALA A CA 1
ATOM 728 C C . ALA A 1 98 ? -4.001 -4.735 -2.152 1.00 98.12 98 ALA A C 1
ATOM 730 O O . ALA A 1 98 ? -3.888 -5.630 -1.314 1.00 98.12 98 ALA A O 1
ATOM 731 N N . ASP A 1 99 ? -4.327 -4.981 -3.427 1.00 98.19 99 ASP A N 1
ATOM 732 C CA . ASP A 1 99 ? -4.555 -6.327 -3.974 1.00 98.19 99 ASP A CA 1
ATOM 733 C C . ASP A 1 99 ? -3.267 -7.169 -4.043 1.00 98.19 99 ASP A C 1
ATOM 735 O O . ASP A 1 99 ? -3.245 -8.341 -3.670 1.00 98.19 99 ASP A O 1
ATOM 739 N N . ALA A 1 100 ? -2.144 -6.563 -4.425 1.00 98.44 100 ALA A N 1
ATOM 740 C CA . ALA A 1 100 ? -0.851 -7.236 -4.393 1.00 98.44 100 ALA A CA 1
ATOM 741 C C . ALA A 1 100 ? -0.464 -7.672 -2.969 1.00 98.44 100 ALA A C 1
ATOM 743 O O . ALA A 1 100 ? -0.025 -8.803 -2.763 1.00 98.44 100 ALA A O 1
ATOM 744 N N . MET A 1 101 ? -0.652 -6.803 -1.970 1.00 98.44 101 MET A N 1
ATOM 745 C CA . MET A 1 101 ? -0.307 -7.094 -0.575 1.00 98.44 101 MET A CA 1
ATOM 746 C C . MET A 1 101 ? -1.170 -8.202 0.032 1.00 98.44 101 MET A C 1
ATOM 748 O O . MET A 1 101 ? -0.625 -9.074 0.707 1.00 98.44 101 MET A O 1
ATOM 752 N N . LEU A 1 102 ? -2.489 -8.219 -0.212 1.00 97.62 102 LEU A N 1
ATOM 753 C CA . LEU A 1 102 ? -3.342 -9.295 0.316 1.00 97.62 102 LEU A CA 1
ATOM 754 C C . LEU A 1 102 ? -2.955 -10.656 -0.284 1.00 97.62 102 LEU A C 1
ATOM 756 O O . LEU A 1 102 ? -2.934 -11.663 0.426 1.00 97.62 102 LEU A O 1
ATOM 760 N N . HIS A 1 103 ? -2.595 -10.699 -1.573 1.00 98.06 103 HIS A N 1
ATOM 761 C CA . HIS A 1 103 ? -2.145 -11.927 -2.228 1.00 98.06 103 HIS A CA 1
ATOM 762 C C . HIS A 1 103 ? -0.751 -12.362 -1.761 1.00 98.06 103 HIS A C 1
ATOM 764 O O . HIS A 1 103 ? -0.532 -13.553 -1.532 1.00 98.06 103 HIS A O 1
ATOM 770 N N . ALA A 1 104 ? 0.162 -11.411 -1.555 1.00 97.94 104 ALA A N 1
ATOM 771 C CA . ALA A 1 104 ? 1.486 -11.657 -0.994 1.00 97.94 104 ALA A CA 1
ATOM 772 C C . ALA A 1 104 ? 1.419 -12.172 0.455 1.00 97.94 104 ALA A C 1
ATOM 774 O O . ALA A 1 104 ? 2.153 -13.088 0.821 1.00 97.94 104 ALA A O 1
ATOM 775 N N . ALA A 1 105 ? 0.514 -11.640 1.280 1.00 97.88 105 ALA A N 1
ATOM 776 C CA . ALA A 1 105 ? 0.278 -12.146 2.630 1.00 97.88 105 ALA A CA 1
ATOM 777 C C . ALA A 1 105 ? -0.296 -13.571 2.586 1.00 97.88 105 ALA A C 1
ATOM 779 O O . ALA A 1 105 ? 0.205 -14.467 3.268 1.00 97.88 105 ALA A O 1
ATOM 780 N N . ALA A 1 106 ? -1.282 -13.821 1.717 1.00 97.19 106 ALA A N 1
ATOM 781 C CA . ALA A 1 106 ? -1.868 -15.148 1.550 1.00 97.19 106 ALA A CA 1
ATOM 782 C C . ALA A 1 106 ? -0.834 -16.197 1.098 1.00 97.19 106 ALA A C 1
ATOM 784 O O . ALA A 1 106 ? -0.848 -17.320 1.604 1.00 97.19 106 ALA A O 1
ATOM 785 N N . SER A 1 107 ? 0.094 -15.846 0.196 1.00 96.62 107 SER A N 1
ATOM 786 C CA . SER A 1 107 ? 1.171 -16.755 -0.231 1.00 96.62 107 SER A CA 1
ATOM 787 C C . SER A 1 107 ? 2.194 -17.034 0.879 1.00 96.62 107 SER A C 1
ATOM 789 O O . SER A 1 107 ? 2.807 -18.102 0.889 1.00 96.62 107 SER A O 1
ATOM 791 N N . ARG A 1 108 ? 2.311 -16.132 1.864 1.00 95.44 108 ARG A N 1
ATOM 792 C CA . ARG A 1 108 ? 3.076 -16.307 3.113 1.00 95.44 108 ARG A CA 1
ATOM 793 C C . ARG A 1 108 ? 2.292 -17.031 4.218 1.00 95.44 108 ARG A C 1
ATOM 795 O O . ARG A 1 108 ? 2.824 -17.240 5.304 1.00 95.44 108 ARG A O 1
ATOM 802 N N . GLY A 1 109 ? 1.041 -17.429 3.968 1.00 96.00 109 GLY A N 1
ATOM 803 C CA . GLY A 1 109 ? 0.174 -18.071 4.963 1.00 96.00 109 GLY A CA 1
ATOM 804 C C . GLY A 1 109 ? -0.401 -17.110 6.010 1.00 96.00 109 GLY A C 1
ATOM 805 O O . GLY A 1 109 ? -0.893 -17.560 7.042 1.00 96.00 109 GLY A O 1
ATOM 806 N N . GLN A 1 110 ? -0.344 -15.804 5.750 1.00 95.81 110 GLN A N 1
ATOM 807 C CA . GLN A 1 110 ? -0.849 -14.746 6.619 1.00 95.81 110 G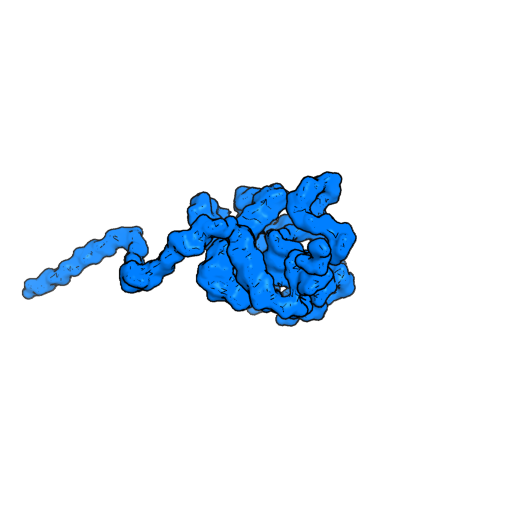LN A CA 1
ATOM 808 C C . GLN A 1 110 ? -2.225 -14.268 6.138 1.00 95.81 110 GLN A C 1
ATOM 810 O O . GLN A 1 110 ? -2.526 -14.270 4.943 1.00 95.81 110 GLN A O 1
ATOM 815 N N . ALA A 1 111 ? -3.077 -13.854 7.075 1.00 95.69 111 ALA A N 1
ATOM 816 C CA . ALA A 1 111 ? -4.398 -13.321 6.769 1.00 95.69 111 ALA A CA 1
ATOM 817 C C . ALA A 1 111 ? -4.357 -11.792 6.786 1.00 95.69 111 ALA A C 1
ATOM 819 O O . ALA A 1 111 ? -4.291 -11.192 7.854 1.00 95.69 111 ALA A O 1
ATOM 820 N N . LEU A 1 112 ? -4.439 -11.171 5.610 1.00 97.94 112 LEU A N 1
ATOM 821 C CA . LEU A 1 112 ? -4.507 -9.720 5.478 1.00 97.94 112 LEU A CA 1
ATOM 822 C C . LEU A 1 112 ? -5.667 -9.332 4.566 1.00 97.94 112 LEU A C 1
ATOM 824 O O . LEU A 1 112 ? -5.733 -9.764 3.418 1.00 97.94 112 LEU A O 1
ATOM 828 N N . ASN A 1 113 ? -6.586 -8.513 5.076 1.00 98.25 113 ASN A N 1
ATOM 829 C CA . ASN A 1 113 ? -7.652 -7.947 4.257 1.00 98.25 113 ASN A CA 1
ATOM 830 C C . ASN A 1 113 ? -7.188 -6.652 3.585 1.00 98.25 113 ASN A C 1
ATOM 832 O O . ASN A 1 113 ? -6.384 -5.904 4.138 1.00 98.25 113 ASN A O 1
ATOM 836 N N . ALA A 1 114 ? -7.767 -6.349 2.427 1.00 98.12 114 ALA A N 1
ATOM 837 C CA . ALA A 1 114 ? -7.607 -5.061 1.771 1.00 98.12 114 ALA A CA 1
ATOM 838 C C . ALA A 1 114 ? -8.946 -4.335 1.645 1.00 98.12 114 ALA A C 1
ATOM 840 O O . ALA A 1 114 ? -10.001 -4.963 1.521 1.00 98.12 114 ALA A O 1
ATOM 841 N N . PHE A 1 115 ? -8.896 -3.007 1.633 1.00 97.12 115 PHE A N 1
ATOM 842 C CA . PHE A 1 115 ? -10.038 -2.160 1.328 1.00 97.12 115 PHE A CA 1
ATOM 843 C C . PHE A 1 115 ? -9.645 -0.973 0.446 1.00 97.12 115 PHE A C 1
ATOM 845 O O . PHE A 1 115 ? -8.473 -0.624 0.308 1.00 97.12 115 PHE A O 1
ATOM 852 N N . VAL A 1 116 ? -10.648 -0.334 -0.147 1.00 94.00 116 VAL A N 1
ATOM 853 C CA . VAL A 1 116 ? -10.494 0.908 -0.910 1.00 94.00 116 VAL A CA 1
ATOM 854 C C . VAL A 1 116 ? -11.346 1.986 -0.266 1.00 94.00 116 VAL A C 1
ATOM 856 O O . VAL A 1 116 ? -12.517 1.749 0.052 1.00 94.00 116 VAL A O 1
ATOM 859 N N . MET A 1 117 ? -10.762 3.167 -0.083 1.00 88.62 117 MET A N 1
ATOM 860 C CA . MET A 1 117 ? -11.505 4.357 0.310 1.00 88.62 117 MET A CA 1
ATOM 861 C C . MET A 1 117 ? -12.105 5.027 -0.927 1.00 88.62 117 MET A C 1
ATOM 863 O O . MET A 1 117 ? -11.422 5.251 -1.923 1.00 88.62 117 MET A O 1
ATOM 867 N N . ASP A 1 118 ? -13.392 5.352 -0.858 1.00 81.62 118 ASP A N 1
ATOM 868 C CA . ASP A 1 118 ? -14.148 5.964 -1.950 1.00 81.62 118 ASP A CA 1
ATOM 869 C C . ASP A 1 118 ? -15.180 6.955 -1.381 1.00 81.62 118 ASP A C 1
ATOM 871 O O . ASP A 1 118 ? -15.658 6.822 -0.254 1.00 81.62 118 ASP A O 1
ATOM 875 N N . PHE A 1 119 ? -15.568 7.956 -2.164 1.00 71.75 119 PHE A N 1
ATOM 876 C CA . PHE A 1 119 ? -16.676 8.849 -1.817 1.00 71.75 119 PHE A CA 1
ATOM 877 C C . PHE A 1 119 ? -18.041 8.230 -2.066 1.00 71.75 119 PHE A C 1
ATOM 879 O O . PHE A 1 119 ? -19.030 8.637 -1.452 1.00 71.75 119 PHE A O 1
ATOM 886 N N . VAL A 1 120 ? -18.128 7.271 -2.987 1.00 74.69 120 VAL A N 1
ATOM 887 C CA . VAL A 1 120 ? -19.395 6.615 -3.300 1.00 74.69 120 VAL A CA 1
ATOM 888 C C . VAL A 1 120 ? -19.763 5.677 -2.158 1.00 74.69 120 VAL A C 1
ATOM 890 O O . VAL A 1 120 ? -18.968 4.826 -1.780 1.00 74.69 120 VAL A O 1
ATOM 893 N N . TYR A 1 121 ? -20.992 5.758 -1.646 1.00 70.00 121 TYR A N 1
ATOM 894 C CA . TYR A 1 121 ? -21.467 4.846 -0.602 1.00 70.00 121 TYR A CA 1
ATOM 895 C C . TYR A 1 121 ? -21.490 3.372 -1.080 1.00 70.00 121 TYR A C 1
ATOM 897 O O . TYR A 1 121 ? -21.912 3.110 -2.209 1.00 70.00 121 TYR A O 1
ATOM 905 N N . PRO A 1 122 ? -21.071 2.390 -0.254 1.00 83.75 122 PRO A N 1
ATOM 906 C CA . PRO A 1 122 ? -20.376 2.565 1.025 1.00 83.75 122 PRO A CA 1
ATOM 907 C C . PRO A 1 122 ? -18.961 3.111 0.806 1.00 83.75 122 PRO A C 1
ATOM 909 O O . PRO A 1 122 ? -18.267 2.639 -0.089 1.00 83.75 122 PRO A O 1
ATOM 912 N N . SER A 1 123 ? -18.532 4.082 1.618 1.00 85.25 123 SER A N 1
ATOM 913 C CA . SER A 1 123 ? -17.233 4.760 1.450 1.00 85.25 123 SER A CA 1
ATOM 914 C C . SER A 1 123 ? -16.012 3.859 1.676 1.00 85.25 123 SER A C 1
ATOM 916 O O . SER A 1 123 ? -14.889 4.243 1.369 1.00 85.25 123 SER A O 1
ATOM 918 N N . ILE A 1 124 ? -16.238 2.654 2.204 1.00 91.62 124 ILE A N 1
ATOM 919 C CA . ILE A 1 124 ? -15.267 1.565 2.274 1.00 91.62 124 ILE A CA 1
ATOM 920 C C . ILE A 1 124 ? -15.729 0.471 1.312 1.00 91.62 124 ILE A C 1
ATOM 922 O O . ILE A 1 124 ? -16.848 -0.038 1.434 1.00 91.62 124 ILE A O 1
ATOM 926 N N . LYS A 1 125 ? -14.872 0.110 0.353 1.00 94.06 125 LYS A N 1
ATOM 927 C CA . LYS A 1 125 ? -15.059 -1.053 -0.524 1.00 94.06 125 LYS A CA 1
ATOM 928 C C . LYS A 1 125 ? -14.178 -2.190 -0.024 1.00 94.06 125 LYS A C 1
ATOM 930 O O . LYS A 1 125 ? -12.968 -2.019 0.056 1.00 94.06 125 LYS A O 1
ATOM 935 N N . GLY A 1 126 ? -14.775 -3.337 0.282 1.00 94.81 126 GLY A N 1
ATOM 936 C CA . GLY A 1 126 ? -14.077 -4.494 0.848 1.00 94.81 126 GLY A CA 1
ATOM 937 C C . GLY A 1 126 ? -14.712 -4.957 2.162 1.00 94.81 126 GLY A C 1
ATOM 938 O O . GLY A 1 126 ? -15.827 -4.530 2.482 1.00 94.81 126 GLY A O 1
ATOM 939 N N . PRO A 1 127 ? -14.042 -5.850 2.910 1.00 96.38 127 PRO A N 1
ATOM 940 C CA . PRO A 1 127 ? -14.455 -6.239 4.255 1.00 96.38 127 PRO A CA 1
ATOM 941 C C . PRO A 1 127 ? -14.617 -5.028 5.188 1.00 96.38 127 PRO A C 1
ATOM 943 O O . PRO A 1 127 ? -13.983 -3.992 4.996 1.00 96.38 127 PRO A O 1
ATOM 946 N N . SER A 1 128 ? -15.466 -5.163 6.212 1.00 94.88 128 SER A N 1
ATOM 947 C CA . SER A 1 128 ? -15.635 -4.108 7.218 1.00 94.88 128 SER A CA 1
ATOM 948 C C . SER A 1 128 ? -14.315 -3.826 7.939 1.00 94.88 128 SER A C 1
ATOM 950 O O . SER A 1 128 ? -13.604 -4.755 8.323 1.00 94.88 128 SER A O 1
ATOM 952 N N . ILE A 1 129 ? -14.041 -2.543 8.168 1.00 96.12 129 ILE A N 1
ATOM 953 C CA . ILE A 1 129 ? -12.916 -2.066 8.979 1.00 96.12 129 ILE A CA 1
ATOM 954 C C . ILE A 1 129 ? -13.374 -1.561 10.355 1.00 96.12 129 ILE A C 1
ATOM 956 O O . ILE A 1 129 ? -12.630 -0.861 11.033 1.00 96.12 129 ILE A O 1
ATOM 960 N N . GLU A 1 130 ? -14.600 -1.882 10.775 1.00 96.06 130 GLU A N 1
ATOM 961 C CA . GLU A 1 130 ? -15.139 -1.399 12.046 1.00 96.06 130 GLU A CA 1
ATOM 962 C C . GLU A 1 130 ? -14.263 -1.826 13.237 1.00 96.06 130 GLU A C 1
ATOM 964 O O . GLU A 1 130 ? -14.018 -3.018 13.443 1.00 96.06 130 GLU A O 1
ATOM 969 N N . GLY A 1 131 ? -13.759 -0.850 14.000 1.00 96.31 131 GLY A N 1
ATOM 970 C CA . GLY A 1 131 ? -12.862 -1.093 15.138 1.00 96.31 131 GLY A CA 1
ATOM 971 C C . GLY A 1 131 ? -11.503 -1.707 14.774 1.00 96.31 131 GLY A C 1
ATOM 972 O O . GLY A 1 131 ? -10.860 -2.299 15.640 1.00 96.31 131 GLY A O 1
ATOM 973 N N . LYS A 1 132 ? -11.087 -1.644 13.501 1.00 97.06 132 LYS A N 1
ATOM 974 C CA . LYS A 1 132 ? -9.865 -2.289 13.002 1.00 97.06 132 LYS A CA 1
ATOM 975 C C . LYS A 1 132 ? -8.660 -1.360 12.983 1.00 97.06 132 LYS A C 1
ATOM 977 O O . LYS A 1 132 ? -8.794 -0.171 12.706 1.00 97.06 132 LYS A O 1
ATOM 982 N N . ARG A 1 133 ? -7.473 -1.931 13.198 1.00 97.06 133 ARG A N 1
ATOM 983 C CA . ARG A 1 133 ? -6.187 -1.257 12.983 1.00 97.06 133 ARG A CA 1
ATOM 984 C C . ARG A 1 133 ? -5.817 -1.362 11.508 1.00 97.06 133 ARG A C 1
ATOM 986 O O . ARG A 1 133 ? -5.867 -2.459 10.951 1.00 97.06 133 ARG A O 1
ATOM 993 N N . VAL A 1 134 ? -5.470 -0.255 10.860 1.00 97.25 134 VAL A N 1
ATOM 994 C CA . VAL A 1 134 ? -5.259 -0.232 9.405 1.00 97.25 134 VAL A CA 1
ATOM 995 C C . VAL A 1 134 ? -3.976 0.482 8.998 1.00 97.25 134 VAL A C 1
ATOM 997 O O . VAL A 1 134 ? -3.579 1.471 9.614 1.00 97.25 134 VAL A O 1
ATOM 1000 N N . ILE A 1 135 ? -3.357 0.009 7.917 1.00 97.12 135 ILE A N 1
ATOM 1001 C CA . ILE A 1 135 ? -2.279 0.718 7.215 1.00 97.12 135 ILE A CA 1
ATOM 1002 C C . ILE A 1 135 ? -2.861 1.330 5.944 1.00 97.12 135 ILE A C 1
ATOM 1004 O O . ILE A 1 135 ? -3.565 0.664 5.187 1.00 97.12 135 ILE A O 1
ATOM 1008 N N . LEU A 1 136 ? -2.586 2.605 5.703 1.00 95.25 136 LEU A N 1
ATOM 1009 C CA . LEU A 1 136 ? -3.093 3.323 4.537 1.00 95.25 136 LEU A CA 1
ATOM 1010 C C . LEU A 1 136 ? -2.036 3.342 3.438 1.00 95.25 136 LEU A C 1
ATOM 1012 O O . LEU A 1 136 ? -0.872 3.591 3.718 1.00 95.25 136 LEU A O 1
ATOM 1016 N N . LEU A 1 137 ? -2.430 3.085 2.197 1.00 95.25 137 LEU A N 1
ATOM 1017 C CA . LEU A 1 137 ? -1.528 2.892 1.071 1.00 95.25 137 LEU A CA 1
ATOM 1018 C C . LEU A 1 137 ? -1.662 4.000 0.037 1.00 95.25 137 LEU A C 1
ATOM 1020 O O . LEU A 1 137 ? -2.773 4.409 -0.318 1.00 95.25 137 LEU A O 1
ATOM 1024 N N . ASP A 1 138 ? -0.520 4.380 -0.527 1.00 92.00 138 ASP A N 1
ATOM 1025 C CA . ASP A 1 138 ? -0.437 5.137 -1.768 1.00 92.00 138 ASP A CA 1
ATOM 1026 C C . ASP A 1 138 ? 0.591 4.548 -2.747 1.00 92.00 138 ASP A C 1
ATOM 1028 O O . ASP A 1 138 ? 1.510 3.835 -2.349 1.00 92.00 138 ASP A O 1
ATOM 1032 N N . ALA A 1 139 ? 0.473 4.856 -4.039 1.00 92.75 139 ALA A N 1
ATOM 1033 C CA . ALA A 1 139 ? 1.460 4.418 -5.027 1.00 92.75 139 ALA A CA 1
ATOM 1034 C C . ALA A 1 139 ? 2.750 5.238 -4.939 1.00 92.75 139 ALA A C 1
ATOM 1036 O O . ALA A 1 139 ? 3.837 4.681 -4.766 1.00 92.75 139 ALA A O 1
ATOM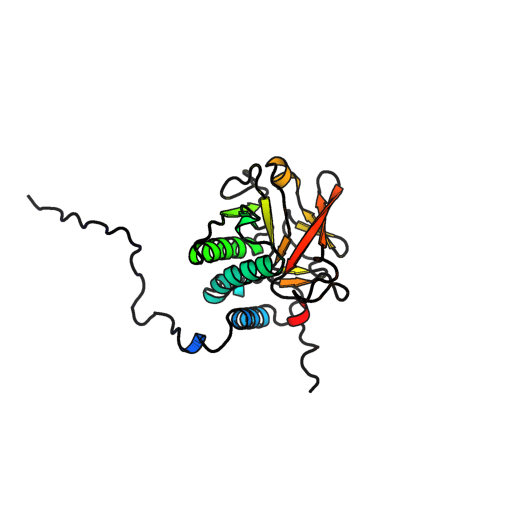 1037 N N . TRP A 1 140 ? 2.620 6.565 -5.011 1.00 89.81 140 TRP A N 1
ATOM 1038 C CA . TRP A 1 140 ? 3.743 7.485 -4.881 1.00 89.81 140 TRP A CA 1
ATOM 1039 C C . TRP A 1 140 ? 3.381 8.679 -4.002 1.00 89.81 140 TRP A C 1
ATOM 1041 O O . TRP A 1 140 ? 2.588 9.532 -4.406 1.00 89.81 140 TRP A O 1
ATOM 1051 N N . LEU A 1 141 ? 4.019 8.786 -2.831 1.00 84.50 141 LEU A N 1
ATOM 1052 C CA . LEU A 1 141 ? 3.808 9.897 -1.903 1.00 84.50 141 LEU A CA 1
ATOM 1053 C C . LEU A 1 141 ? 5.087 10.716 -1.658 1.00 84.50 141 LEU A C 1
ATOM 1055 O O . LEU A 1 141 ? 6.060 10.241 -1.078 1.00 84.50 141 LEU A O 1
ATOM 1059 N N . SER A 1 142 ? 5.092 11.972 -2.112 1.00 78.12 142 SER A N 1
ATOM 1060 C CA . SER A 1 142 ? 6.270 12.852 -2.103 1.00 78.12 142 SER A CA 1
ATOM 1061 C C . SER A 1 142 ? 5.901 14.314 -1.846 1.00 78.12 142 SER A C 1
ATOM 1063 O O . SER A 1 142 ? 4.832 14.762 -2.258 1.00 78.12 142 SER A O 1
ATOM 1065 N N . GLN A 1 143 ? 6.818 15.102 -1.270 1.00 65.06 143 GLN A N 1
ATOM 1066 C CA . GLN A 1 143 ? 6.695 16.571 -1.178 1.00 65.06 143 GLN A CA 1
ATOM 1067 C C . 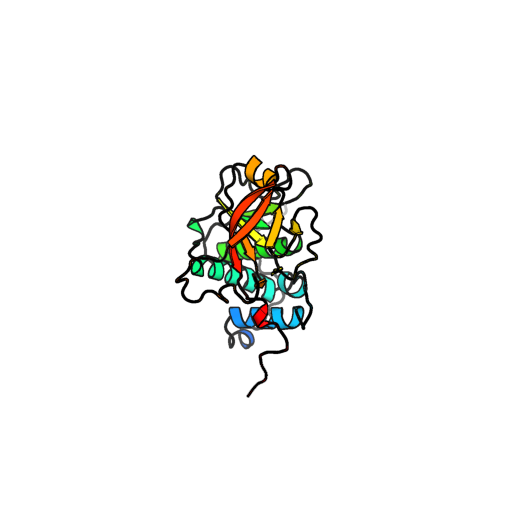GLN A 1 143 ? 6.515 17.265 -2.536 1.00 65.06 143 GLN A C 1
ATOM 1069 O O . GLN A 1 143 ? 5.984 18.375 -2.601 1.00 65.06 143 GLN A O 1
ATOM 1074 N N . LYS A 1 144 ? 6.984 16.635 -3.619 1.00 54.66 144 LYS A N 1
ATOM 1075 C CA . LYS A 1 144 ? 6.834 17.120 -4.998 1.00 54.66 144 LYS A CA 1
ATOM 1076 C C . LYS A 1 144 ? 5.505 16.712 -5.623 1.00 54.66 144 LYS A C 1
ATOM 1078 O O . LYS A 1 144 ? 5.180 17.206 -6.702 1.00 54.66 144 LYS A O 1
ATOM 1083 N N . SER A 1 145 ? 4.742 15.843 -4.963 1.00 52.06 145 SER A N 1
ATOM 1084 C CA . SER A 1 145 ? 3.458 15.340 -5.440 1.00 52.06 145 SER A CA 1
ATOM 1085 C C . SER A 1 145 ? 2.372 16.411 -5.252 1.00 52.06 145 SER A C 1
ATOM 1087 O O . SER A 1 145 ? 1.417 16.275 -4.505 1.00 52.06 145 SER A O 1
ATOM 1089 N N . TYR A 1 146 ? 2.525 17.551 -5.929 1.00 45.16 146 TYR A N 1
ATOM 1090 C CA . TYR A 1 146 ? 1.540 18.642 -5.945 1.00 45.16 146 TYR A CA 1
ATOM 1091 C C . TYR A 1 146 ? 0.277 18.288 -6.750 1.00 45.16 146 TYR A C 1
ATOM 1093 O O . TYR A 1 146 ? -0.660 19.082 -6.809 1.00 45.16 146 TYR A O 1
ATOM 1101 N N . VAL A 1 147 ? 0.242 17.109 -7.381 1.00 43.25 147 VAL A N 1
ATOM 1102 C CA . VAL A 1 147 ? -0.850 16.650 -8.242 1.00 43.25 147 VAL A CA 1
ATOM 1103 C C . VAL A 1 147 ? -1.297 15.266 -7.789 1.00 43.25 147 VAL A C 1
ATOM 1105 O O . VAL A 1 147 ? -1.102 14.274 -8.478 1.00 43.25 147 VAL A O 1
ATOM 1108 N N . GLN A 1 148 ? -1.938 15.198 -6.627 1.00 46.38 148 GLN A N 1
ATOM 1109 C CA . GLN A 1 148 ? -2.858 14.100 -6.356 1.00 46.38 148 GLN A CA 1
ATOM 1110 C C . GLN A 1 148 ? -4.253 14.591 -6.710 1.00 46.38 148 GLN A C 1
ATOM 1112 O O . GLN A 1 148 ? -4.850 15.415 -6.025 1.00 46.38 148 GLN A O 1
ATOM 1117 N N . THR A 1 149 ? -4.730 14.149 -7.871 1.00 39.16 149 THR A N 1
ATOM 1118 C CA . THR A 1 149 ? -6.091 14.396 -8.362 1.00 39.16 149 THR A CA 1
ATOM 1119 C C . THR A 1 149 ? -6.992 13.243 -7.930 1.00 39.16 149 THR A C 1
ATOM 1121 O O . THR A 1 149 ? -7.675 12.611 -8.724 1.00 39.16 149 THR A O 1
ATOM 1124 N N . SER A 1 150 ? -6.987 12.970 -6.629 1.00 45.88 150 SER A N 1
ATOM 1125 C CA . SER A 1 150 ? -8.060 12.242 -5.967 1.00 45.88 150 SER A CA 1
ATOM 1126 C C . SER A 1 150 ? -8.847 13.272 -5.173 1.00 45.88 150 SER A C 1
ATOM 1128 O O . SER A 1 150 ? -8.262 14.081 -4.457 1.00 45.88 150 SER A O 1
ATOM 1130 N N . SER A 1 151 ? -10.175 13.268 -5.263 1.00 46.19 151 SER A N 1
ATOM 1131 C CA . SER A 1 151 ? -10.991 14.143 -4.419 1.00 46.19 151 SER A CA 1
ATOM 1132 C C . SER A 1 151 ? -10.769 13.870 -2.917 1.00 46.19 151 SER A C 1
ATOM 1134 O O . SER A 1 151 ? -11.070 14.754 -2.121 1.00 46.19 151 SER A O 1
ATOM 1136 N N . LEU A 1 152 ? -10.233 12.687 -2.537 1.00 47.72 152 LEU A N 1
ATOM 1137 C CA . LEU A 1 152 ? -9.975 12.235 -1.155 1.00 47.72 152 LEU A CA 1
ATOM 1138 C C . LEU A 1 152 ? -8.630 12.704 -0.633 1.00 47.72 152 LEU A C 1
ATOM 1140 O O . LEU A 1 152 ? -8.431 12.649 0.572 1.00 47.72 152 LEU A O 1
ATOM 1144 N N . VAL A 1 153 ? -7.707 13.069 -1.524 1.00 47.81 153 VAL A N 1
ATOM 1145 C CA . VAL A 1 153 ? -6.310 13.300 -1.183 1.00 47.81 153 VAL A CA 1
ATOM 1146 C C . VAL A 1 153 ? -5.792 14.491 -1.972 1.00 47.81 153 VAL A C 1
ATOM 1148 O O . VAL A 1 153 ? -5.585 14.412 -3.178 1.00 47.81 153 VAL A O 1
ATOM 1151 N N . THR A 1 154 ? -5.568 15.610 -1.288 1.00 49.53 154 THR A N 1
ATOM 1152 C CA . THR A 1 154 ? -4.851 16.763 -1.853 1.00 49.53 154 THR A CA 1
ATOM 1153 C C . THR A 1 154 ? -3.664 17.104 -0.964 1.00 49.53 154 THR A C 1
ATOM 1155 O O . THR A 1 154 ? -3.846 17.413 0.214 1.00 49.53 154 THR A O 1
ATOM 1158 N N . LEU A 1 155 ? -2.455 17.102 -1.527 1.00 48.34 155 LEU A N 1
ATOM 1159 C CA . LEU A 1 155 ? -1.271 17.606 -0.836 1.00 48.34 155 LEU A CA 1
ATOM 1160 C C . LEU A 1 155 ? -1.296 19.140 -0.810 1.00 48.34 155 LEU A C 1
ATOM 1162 O O . LEU A 1 155 ? -1.258 19.800 -1.851 1.00 48.34 155 LEU A O 1
ATOM 1166 N N . ARG A 1 156 ? -1.365 19.731 0.387 1.00 50.16 156 ARG A N 1
ATOM 1167 C CA . ARG A 1 156 ? -1.194 21.176 0.602 1.00 50.16 156 ARG A CA 1
ATOM 1168 C C . ARG A 1 156 ? 0.141 21.428 1.310 1.00 50.16 156 ARG A C 1
ATOM 1170 O O . ARG A 1 156 ? 0.555 20.668 2.175 1.00 50.16 156 ARG A O 1
ATOM 1177 N N . LYS A 1 157 ? 0.855 22.482 0.896 1.00 49.31 157 LYS A N 1
ATOM 1178 C CA . LYS A 1 157 ? 2.072 23.010 1.553 1.00 49.31 157 LYS A CA 1
ATOM 1179 C C . LYS A 1 157 ? 3.051 21.945 2.091 1.00 49.31 157 LYS A C 1
ATOM 1181 O O . LYS A 1 157 ? 3.248 21.830 3.294 1.00 49.31 157 LYS A O 1
ATOM 1186 N N . GLY A 1 158 ? 3.714 21.213 1.198 1.00 43.50 158 GLY A N 1
ATOM 1187 C CA . GLY A 1 158 ? 4.975 20.530 1.509 1.00 43.50 158 GLY A CA 1
ATOM 1188 C C . GLY A 1 158 ? 4.954 19.428 2.575 1.00 43.50 158 GLY A C 1
ATOM 1189 O O . GLY A 1 158 ? 6.048 19.122 3.030 1.00 43.50 158 GLY A O 1
ATOM 1190 N N . ASN A 1 159 ? 3.783 18.892 2.975 1.00 44.56 159 ASN A N 1
ATOM 1191 C CA . ASN A 1 159 ? 3.562 17.590 3.656 1.00 44.56 159 ASN A CA 1
ATOM 1192 C C . ASN A 1 159 ? 2.111 17.392 4.187 1.00 44.56 159 ASN A C 1
ATOM 1194 O O . ASN A 1 159 ? 1.862 16.391 4.855 1.00 44.56 159 ASN A O 1
ATOM 1198 N N . GLU A 1 160 ? 1.148 18.303 3.964 1.00 45.91 160 GLU A N 1
ATOM 1199 C CA . GLU A 1 160 ? -0.223 18.121 4.481 1.00 45.91 160 GLU A CA 1
ATOM 1200 C C . GLU A 1 160 ? -1.049 17.235 3.539 1.00 45.91 160 GLU A C 1
ATOM 1202 O O . GLU A 1 160 ? -1.432 17.676 2.453 1.00 45.91 160 GLU A O 1
ATOM 1207 N N . LEU A 1 161 ? -1.355 16.006 3.962 1.00 50.41 161 LEU A N 1
ATOM 1208 C CA . LEU A 1 161 ? -2.304 15.133 3.271 1.00 50.41 161 LEU A CA 1
ATOM 1209 C C . LEU A 1 161 ? -3.728 15.522 3.691 1.00 50.41 161 LEU A C 1
ATOM 1211 O O . LEU A 1 161 ? -4.131 15.262 4.826 1.00 50.41 161 LEU A O 1
ATOM 1215 N N . SER A 1 162 ? -4.486 16.163 2.798 1.00 53.19 162 SER A N 1
ATOM 1216 C CA . SER A 1 162 ? -5.917 16.406 3.023 1.00 53.19 162 SER A CA 1
ATOM 1217 C C . SER A 1 162 ? -6.659 15.097 2.796 1.00 53.19 162 SER A C 1
ATOM 1219 O O . SER A 1 162 ? -6.941 14.788 1.645 1.00 53.19 162 SER A O 1
ATOM 1221 N N . LEU A 1 163 ? -6.913 14.334 3.858 1.00 62.66 163 LEU A N 1
ATOM 1222 C CA . LEU A 1 163 ? -7.666 13.081 3.823 1.00 62.66 163 LEU A CA 1
ATOM 1223 C C . LEU A 1 163 ? -9.030 13.317 4.476 1.00 62.66 163 LEU A C 1
ATOM 1225 O O . LEU A 1 163 ? -9.105 13.938 5.538 1.00 62.66 163 LEU A O 1
ATOM 1229 N N . ASP A 1 164 ? -10.112 12.793 3.896 1.00 65.94 164 ASP A N 1
ATOM 1230 C CA . ASP A 1 164 ? -11.379 12.677 4.632 1.00 65.94 164 ASP A CA 1
ATOM 1231 C C . ASP A 1 164 ? -11.251 11.555 5.678 1.00 65.94 164 ASP A C 1
ATOM 1233 O O . ASP A 1 164 ? -11.761 10.439 5.530 1.00 65.94 164 ASP A O 1
ATOM 1237 N N . CYS A 1 165 ? -10.519 11.852 6.755 1.00 65.75 165 CYS A N 1
ATOM 1238 C CA . CYS A 1 165 ? -10.362 10.971 7.904 1.00 65.75 165 CYS A CA 1
ATOM 1239 C C . CYS A 1 165 ? -11.708 10.643 8.550 1.00 65.75 165 CYS A C 1
ATOM 1241 O O . CYS A 1 165 ? -11.793 9.633 9.252 1.00 65.75 165 CYS A O 1
ATOM 1243 N N . SER A 1 166 ? -12.767 11.424 8.296 1.00 65.94 166 SER A N 1
ATOM 1244 C CA . SER A 1 166 ? -14.104 11.112 8.786 1.00 65.94 166 SER A CA 1
ATOM 1245 C C . SER A 1 166 ? -14.608 9.768 8.254 1.00 65.94 166 SER A C 1
ATOM 1247 O O . SER A 1 166 ? -15.341 9.090 8.969 1.00 65.94 166 SER A O 1
ATOM 1249 N N . ILE A 1 167 ? -14.160 9.310 7.076 1.00 76.12 167 ILE A N 1
ATOM 1250 C CA . ILE A 1 167 ? -14.508 7.979 6.550 1.00 76.12 167 ILE A CA 1
ATOM 1251 C C . ILE A 1 167 ? -13.971 6.872 7.467 1.00 76.12 167 ILE A C 1
ATOM 1253 O O . ILE A 1 167 ? -14.733 5.989 7.853 1.00 76.12 167 ILE A O 1
ATOM 1257 N N . ILE A 1 168 ? -12.693 6.941 7.855 1.00 82.50 168 ILE A N 1
ATOM 1258 C CA . ILE A 1 168 ? -12.039 5.955 8.736 1.00 82.50 168 ILE A CA 1
ATOM 1259 C C . ILE A 1 168 ? -12.570 6.093 10.170 1.00 82.50 168 ILE A C 1
ATOM 1261 O O . ILE A 1 168 ? -12.995 5.111 10.780 1.00 82.50 168 ILE A O 1
ATOM 1265 N N . ARG A 1 169 ? -12.634 7.327 10.690 1.00 79.88 169 ARG A N 1
ATOM 1266 C CA . ARG A 1 169 ? -13.105 7.627 12.053 1.00 79.88 169 ARG A CA 1
ATOM 1267 C C . ARG A 1 169 ? -14.553 7.194 12.278 1.00 79.88 169 ARG A C 1
ATOM 1269 O O . ARG A 1 169 ? -14.865 6.694 13.353 1.00 79.88 169 ARG A O 1
ATOM 1276 N N . ARG A 1 170 ? -15.441 7.329 11.283 1.00 82.94 170 ARG A N 1
ATOM 1277 C CA . ARG A 1 170 ? -16.839 6.855 11.380 1.00 82.94 170 ARG A CA 1
ATOM 1278 C C . ARG A 1 170 ? -16.951 5.340 11.523 1.00 82.94 170 ARG A C 1
ATOM 1280 O O . ARG A 1 170 ? -17.949 4.881 12.062 1.00 82.94 170 ARG A O 1
ATOM 1287 N N . GLN A 1 171 ? -15.956 4.588 11.058 1.00 88.00 171 GLN A N 1
ATOM 1288 C CA . GLN A 1 171 ? -15.873 3.144 11.286 1.00 88.00 171 GLN A CA 1
ATOM 1289 C C . GLN A 1 171 ? -15.235 2.816 12.648 1.00 88.00 171 GLN A C 1
ATOM 1291 O O . GLN A 1 171 ? -15.125 1.653 13.011 1.00 88.00 171 GLN A O 1
ATOM 1296 N N . GLY A 1 172 ? -14.759 3.806 13.410 1.00 90.50 172 GLY A N 1
ATOM 1297 C CA . GLY A 1 172 ? -13.950 3.554 14.605 1.00 90.50 172 GLY A CA 1
ATOM 1298 C C . GLY A 1 172 ? -12.636 2.828 14.297 1.00 90.50 172 GLY A C 1
ATOM 1299 O O . GLY A 1 172 ? -12.087 2.182 15.182 1.00 90.50 172 GLY A O 1
ATOM 1300 N N . ALA A 1 173 ? -12.162 2.890 13.049 1.00 93.44 173 ALA A N 1
ATOM 1301 C CA . ALA A 1 173 ? -10.899 2.299 12.637 1.00 93.44 173 ALA A CA 1
ATOM 1302 C C . ALA A 1 173 ? -9.720 3.191 13.056 1.00 93.44 173 ALA A C 1
ATOM 1304 O O . ALA A 1 173 ? -9.825 4.421 13.066 1.00 93.44 173 ALA A O 1
ATOM 1305 N N . GLU A 1 174 ? -8.589 2.567 13.367 1.00 93.75 174 GLU A N 1
ATOM 1306 C CA . GLU A 1 174 ? -7.369 3.227 13.819 1.00 93.75 174 GLU A CA 1
ATOM 1307 C C . GLU A 1 174 ? -6.289 3.138 12.729 1.00 93.75 174 GLU A C 1
ATOM 1309 O O . GLU A 1 174 ? -5.747 2.057 12.491 1.00 93.75 174 GLU A O 1
ATOM 1314 N N . PRO A 1 175 ? -5.965 4.243 12.035 1.00 92.56 175 PRO A N 1
ATOM 1315 C CA . PRO A 1 175 ? -4.850 4.253 11.101 1.00 92.56 175 PRO A CA 1
ATOM 1316 C C . PRO A 1 175 ? -3.525 4.266 11.871 1.00 92.56 175 PRO A C 1
ATOM 1318 O O . PRO A 1 175 ? -3.255 5.201 12.622 1.00 92.56 175 PRO A O 1
ATOM 1321 N N . LEU A 1 176 ? -2.695 3.241 11.670 1.00 94.88 176 LEU A N 1
ATOM 1322 C CA . LEU A 1 176 ? -1.411 3.092 12.363 1.00 94.88 176 LEU A CA 1
ATOM 1323 C C . LEU A 1 176 ? -0.249 3.756 11.623 1.00 94.88 176 LEU A C 1
ATOM 1325 O O . LEU A 1 176 ? 0.681 4.244 12.261 1.00 94.88 176 LEU A O 1
ATOM 1329 N N . ALA A 1 177 ? -0.294 3.758 10.289 1.00 93.44 177 ALA A N 1
ATOM 1330 C CA . ALA A 1 177 ? 0.726 4.350 9.433 1.00 93.44 177 ALA A CA 1
ATOM 1331 C C . ALA A 1 177 ? 0.201 4.590 8.009 1.00 93.44 177 ALA A C 1
ATOM 1333 O O . ALA A 1 177 ? -0.825 4.035 7.599 1.00 93.44 177 ALA A O 1
ATOM 1334 N N . ILE A 1 178 ? 0.944 5.392 7.248 1.00 92.44 178 ILE A N 1
ATOM 1335 C CA . ILE A 1 178 ? 0.815 5.514 5.795 1.00 92.44 178 ILE A CA 1
ATOM 1336 C C . ILE A 1 178 ? 2.032 4.841 5.159 1.00 92.44 178 ILE A C 1
ATOM 1338 O O . ILE A 1 178 ? 3.166 5.175 5.494 1.00 92.44 178 ILE A O 1
ATOM 1342 N N . ALA A 1 179 ? 1.809 3.926 4.224 1.00 94.62 179 ALA A N 1
ATOM 1343 C CA . ALA A 1 179 ? 2.849 3.292 3.434 1.00 94.62 179 ALA A CA 1
ATOM 1344 C C . ALA A 1 179 ? 2.718 3.655 1.948 1.00 94.62 179 ALA A C 1
ATOM 1346 O O . ALA A 1 179 ? 1.624 3.894 1.439 1.00 94.62 179 ALA A O 1
ATOM 1347 N N . SER A 1 180 ? 3.841 3.699 1.236 1.00 94.50 180 SER A N 1
ATOM 1348 C CA . SER A 1 180 ? 3.853 3.906 -0.214 1.00 94.50 180 SER A CA 1
ATOM 1349 C C . SER A 1 180 ? 4.902 3.059 -0.918 1.00 94.50 180 SER A C 1
ATOM 1351 O O . SER A 1 180 ? 5.928 2.711 -0.328 1.00 94.50 180 SER A O 1
ATOM 1353 N N . LEU A 1 181 ? 4.667 2.734 -2.193 1.00 95.69 181 LEU A N 1
ATOM 1354 C CA . LEU A 1 181 ? 5.669 2.013 -2.978 1.00 95.69 181 LEU A CA 1
ATOM 1355 C C . LEU A 1 181 ? 6.882 2.909 -3.260 1.00 95.69 181 LEU A C 1
ATOM 1357 O O . LEU A 1 181 ? 8.018 2.507 -3.017 1.00 95.69 181 LEU A O 1
ATOM 1361 N N . VAL A 1 182 ? 6.648 4.142 -3.709 1.00 92.81 182 VAL A N 1
ATOM 1362 C CA . VAL A 1 182 ? 7.694 5.157 -3.885 1.00 92.81 182 VAL A CA 1
ATOM 1363 C C . VAL A 1 182 ? 7.369 6.370 -3.023 1.00 92.81 182 VAL A C 1
ATOM 1365 O O . VAL A 1 182 ? 6.238 6.847 -3.010 1.00 92.81 182 VAL A O 1
ATOM 1368 N N . GLY A 1 183 ? 8.351 6.926 -2.320 1.00 88.75 183 GLY A N 1
ATOM 1369 C CA . GLY A 1 183 ? 8.082 8.130 -1.550 1.00 88.75 183 GLY A CA 1
ATOM 1370 C C . GLY A 1 183 ? 9.290 8.908 -1.066 1.00 88.75 183 GLY A C 1
ATOM 1371 O O . GLY A 1 183 ? 10.438 8.511 -1.250 1.00 88.75 183 GLY A O 1
ATOM 1372 N N . GLY A 1 184 ? 9.023 10.067 -0.470 1.00 82.31 184 GLY A N 1
ATOM 1373 C CA . GLY A 1 184 ? 10.064 10.934 0.071 1.00 82.31 184 GLY A CA 1
ATOM 1374 C C . GLY A 1 184 ? 9.518 12.166 0.787 1.00 82.31 184 GLY A C 1
ATOM 1375 O O . GLY A 1 184 ? 8.696 12.903 0.247 1.00 82.31 184 GLY A O 1
ATOM 1376 N N . LEU A 1 185 ? 10.031 12.431 1.991 1.00 72.31 185 LEU A N 1
ATOM 1377 C CA . LEU A 1 185 ? 9.703 13.628 2.782 1.00 72.31 185 LEU A CA 1
ATOM 1378 C C . LEU A 1 185 ? 10.750 14.745 2.629 1.00 72.31 185 LEU A C 1
ATOM 1380 O O . LEU A 1 185 ? 10.948 15.556 3.533 1.00 72.31 185 LEU A O 1
ATOM 1384 N N . GLY A 1 186 ? 11.428 14.788 1.481 1.00 64.31 186 GLY A N 1
ATOM 1385 C CA . GLY A 1 186 ? 12.471 15.770 1.189 1.00 64.31 186 GLY A CA 1
ATOM 1386 C C . GLY A 1 186 ? 13.883 15.356 1.640 1.00 64.31 186 GLY A C 1
ATOM 1387 O O . GLY A 1 186 ? 14.091 14.244 2.120 1.00 64.31 186 GLY A O 1
ATOM 1388 N N . PRO A 1 187 ? 14.885 16.230 1.425 1.00 55.31 187 PRO A N 1
ATOM 1389 C CA . PRO A 1 187 ? 16.309 15.923 1.612 1.00 55.31 187 PRO A CA 1
ATOM 1390 C C . PRO A 1 187 ? 16.763 15.796 3.074 1.00 55.31 187 PRO A C 1
ATOM 1392 O O . PRO A 1 187 ? 17.811 15.212 3.318 1.00 55.31 187 PRO A O 1
ATOM 1395 N N . GLU A 1 188 ? 15.990 16.328 4.022 1.00 50.91 188 GLU A N 1
ATOM 1396 C CA . GLU A 1 188 ? 16.292 16.318 5.465 1.00 50.91 188 GLU A CA 1
ATOM 1397 C C . GLU A 1 188 ? 15.666 15.115 6.193 1.00 50.91 188 GLU A C 1
ATOM 1399 O O . GLU A 1 188 ? 15.948 14.874 7.364 1.00 50.91 188 GLU A O 1
ATOM 1404 N N . ALA A 1 189 ? 14.783 14.366 5.526 1.00 53.75 189 ALA A N 1
ATOM 1405 C CA . ALA A 1 189 ? 14.166 13.186 6.111 1.00 53.75 189 ALA A CA 1
ATOM 1406 C C . ALA A 1 189 ? 15.102 11.975 5.972 1.00 53.75 189 ALA A C 1
ATOM 1408 O O . ALA A 1 189 ? 15.722 11.825 4.911 1.00 53.75 189 ALA A O 1
ATOM 1409 N N . PRO A 1 190 ? 15.205 11.106 6.999 1.00 50.28 190 PRO A N 1
ATOM 1410 C CA . PRO A 1 190 ? 16.050 9.922 6.932 1.00 50.28 190 PRO A CA 1
ATOM 1411 C C . PRO A 1 190 ? 15.751 9.129 5.657 1.00 50.28 190 PRO A C 1
ATOM 1413 O O . PRO A 1 190 ? 14.602 8.832 5.320 1.00 50.28 190 PRO A O 1
ATOM 1416 N N . SER A 1 191 ? 16.807 8.879 4.887 1.00 41.38 191 SER A N 1
ATOM 1417 C CA . SER A 1 191 ? 16.729 8.229 3.585 1.00 41.38 191 SER A CA 1
ATOM 1418 C C . SER A 1 191 ? 16.879 6.723 3.775 1.00 41.38 191 SER A C 1
ATOM 1420 O O . SER A 1 191 ? 17.984 6.206 3.884 1.00 41.38 191 SER A O 1
ATOM 1422 N N . GLY A 1 192 ? 15.748 6.019 3.790 1.00 45.03 192 GLY A N 1
ATOM 1423 C CA . GLY A 1 192 ? 15.705 4.556 3.861 1.00 45.03 192 GLY A CA 1
ATOM 1424 C C . GLY A 1 192 ? 15.546 3.990 5.274 1.00 45.03 192 GLY A C 1
ATOM 1425 O O . GLY A 1 192 ? 15.567 4.717 6.261 1.00 45.03 192 GLY A O 1
ATOM 1426 N N . LEU A 1 193 ? 15.375 2.667 5.332 1.00 44.97 193 LEU A N 1
ATOM 1427 C CA . LEU A 1 193 ? 15.131 1.842 6.528 1.00 44.97 193 LEU A CA 1
ATOM 1428 C C . LEU A 1 193 ? 16.394 1.627 7.402 1.00 44.97 193 LEU A C 1
ATOM 1430 O O . LEU A 1 193 ? 16.457 0.690 8.189 1.00 44.97 193 LEU A O 1
ATOM 1434 N N . GLY A 1 194 ? 17.436 2.451 7.241 1.00 40.06 194 GLY A N 1
ATOM 1435 C CA . GLY A 1 194 ? 18.692 2.315 7.986 1.00 40.06 194 GLY A CA 1
ATOM 1436 C C . GLY A 1 194 ? 18.577 2.873 9.405 1.00 40.06 194 GLY A C 1
ATOM 1437 O O . GLY A 1 194 ? 18.081 3.985 9.561 1.00 40.06 194 GLY A O 1
ATOM 1438 N N . GLU A 1 195 ? 19.032 2.081 10.390 1.00 41.47 195 GLU A N 1
ATOM 1439 C CA . GLU A 1 195 ? 19.102 2.339 11.844 1.00 41.47 195 GLU A CA 1
ATOM 1440 C C . GLU A 1 195 ? 18.340 3.593 12.305 1.00 41.47 195 GLU A C 1
ATOM 1442 O O . GLU A 1 195 ? 18.870 4.705 12.336 1.00 41.47 195 GLU A O 1
ATOM 1447 N N . LEU A 1 196 ? 17.064 3.398 12.659 1.00 49.69 196 LEU A N 1
ATOM 1448 C CA . LEU A 1 196 ? 16.155 4.435 13.151 1.00 49.69 196 LEU A CA 1
ATOM 1449 C C . LEU A 1 196 ? 16.546 4.902 14.565 1.00 49.69 196 LEU A C 1
ATOM 1451 O O . LEU A 1 196 ? 15.779 4.754 15.513 1.00 49.69 196 LEU A O 1
ATOM 1455 N N . ASP A 1 197 ? 17.710 5.531 14.713 1.00 48.03 197 ASP A N 1
ATOM 1456 C CA . ASP A 1 197 ? 18.158 6.161 15.966 1.00 48.03 197 ASP A CA 1
ATOM 1457 C C . ASP A 1 197 ? 17.274 7.382 16.349 1.00 48.03 197 ASP A C 1
ATOM 1459 O O . ASP A 1 197 ? 17.397 7.946 17.435 1.00 48.03 197 ASP A O 1
ATOM 1463 N N . GLY A 1 198 ? 16.341 7.784 15.466 1.00 52.09 198 GLY A N 1
ATOM 1464 C CA . GLY A 1 198 ? 15.435 8.935 15.617 1.00 52.09 198 GLY A CA 1
ATOM 1465 C C . GLY A 1 198 ? 13.936 8.667 15.394 1.00 52.09 198 GLY A C 1
ATOM 1466 O O . GLY A 1 198 ? 13.166 9.626 15.347 1.00 52.09 198 GLY A O 1
ATOM 1467 N N . GLY A 1 199 ? 13.507 7.403 15.278 1.00 66.06 199 GLY A N 1
ATOM 1468 C CA . GLY A 1 199 ? 12.108 7.028 15.012 1.00 66.06 199 GLY A CA 1
ATOM 1469 C C . GLY A 1 199 ? 11.673 7.178 13.545 1.00 66.06 199 GLY A C 1
ATOM 1470 O O . GLY A 1 199 ? 12.380 7.762 12.724 1.00 66.06 199 GLY A O 1
ATOM 1471 N N . LEU A 1 200 ? 10.508 6.614 13.200 1.00 74.06 200 LEU A N 1
ATOM 1472 C CA . LEU A 1 200 ? 9.979 6.672 11.834 1.00 74.06 200 LEU A CA 1
ATOM 1473 C C . LEU A 1 200 ? 9.635 8.113 11.426 1.00 74.06 200 LEU A C 1
ATOM 1475 O O . LEU A 1 200 ? 9.081 8.866 12.237 1.00 74.06 200 LEU A O 1
ATOM 1479 N N . PRO A 1 201 ? 9.897 8.502 10.163 1.00 82.19 201 PRO A N 1
ATOM 1480 C CA . PRO A 1 201 ? 9.403 9.767 9.645 1.00 82.19 201 PRO A CA 1
ATOM 1481 C C . PRO A 1 201 ? 7.874 9.818 9.744 1.00 82.19 201 PRO A C 1
ATOM 1483 O O . PRO A 1 201 ? 7.206 8.789 9.685 1.00 82.19 201 PRO A O 1
ATOM 1486 N N . THR A 1 202 ? 7.303 11.015 9.886 1.00 83.06 202 THR A N 1
ATOM 1487 C CA . THR A 1 202 ? 5.848 11.179 10.018 1.00 83.06 202 THR A CA 1
ATOM 1488 C C . THR A 1 202 ? 5.279 12.136 8.978 1.00 83.06 202 THR A C 1
ATOM 1490 O O . THR A 1 202 ? 5.942 13.082 8.549 1.00 83.06 202 THR A O 1
ATOM 1493 N N . ILE A 1 203 ? 4.031 11.887 8.581 1.00 78.69 203 ILE A N 1
ATOM 1494 C CA . ILE A 1 203 ? 3.220 12.764 7.737 1.00 78.69 203 ILE A CA 1
ATOM 1495 C C . ILE A 1 203 ? 2.119 13.386 8.586 1.00 78.69 203 ILE A C 1
ATOM 1497 O O . ILE A 1 203 ? 1.450 12.710 9.371 1.00 78.69 203 ILE A O 1
ATOM 1501 N N . GLN A 1 204 ? 1.910 14.687 8.388 1.00 79.25 204 GLN A N 1
ATOM 1502 C CA . GLN A 1 204 ? 0.779 15.390 8.968 1.00 79.25 204 GLN A CA 1
ATOM 1503 C C . GLN A 1 204 ? -0.460 15.157 8.103 1.00 79.25 204 GLN A C 1
ATOM 1505 O O . GLN A 1 204 ? -0.562 15.642 6.975 1.00 79.25 204 GLN A O 1
ATOM 1510 N N . VAL A 1 205 ? -1.422 14.440 8.665 1.00 78.25 205 VAL A N 1
ATOM 1511 C CA . VAL A 1 205 ? -2.752 14.269 8.095 1.00 78.25 205 VAL A CA 1
ATOM 1512 C C . VAL A 1 205 ? -3.652 15.366 8.644 1.00 78.25 205 VAL A C 1
ATOM 1514 O O . VAL A 1 205 ? -3.697 15.589 9.857 1.00 78.25 205 VAL A O 1
ATOM 1517 N N . VAL A 1 206 ? -4.341 16.069 7.749 1.00 76.88 206 VAL A N 1
ATOM 1518 C CA . VAL A 1 206 ? -5.293 17.127 8.101 1.00 76.88 206 VAL A CA 1
ATOM 1519 C C . VAL A 1 206 ? -6.681 16.667 7.678 1.00 76.88 206 VAL A C 1
ATOM 1521 O O . VAL A 1 206 ? -6.914 16.416 6.494 1.00 76.88 206 VAL A O 1
ATOM 1524 N N . ASP A 1 207 ? -7.589 16.541 8.643 1.00 73.38 207 ASP A N 1
ATOM 1525 C CA . ASP A 1 207 ? -8.981 16.196 8.369 1.00 73.38 207 ASP A CA 1
ATOM 1526 C C . ASP A 1 207 ? -9.680 17.389 7.707 1.00 73.38 207 ASP A C 1
ATOM 1528 O O . ASP A 1 207 ? -9.745 18.487 8.256 1.00 73.38 207 ASP A O 1
ATOM 1532 N N . THR A 1 208 ? -10.208 17.172 6.505 1.00 70.31 208 THR A N 1
ATOM 1533 C CA . THR A 1 208 ? -10.881 18.222 5.722 1.00 70.31 208 THR A CA 1
ATOM 1534 C C . THR A 1 208 ? -12.212 18.703 6.307 1.00 70.31 208 THR A C 1
ATOM 1536 O O . THR A 1 208 ? -12.740 19.718 5.852 1.00 70.31 208 THR A O 1
ATOM 1539 N N . VAL A 1 209 ? -12.781 17.979 7.277 1.00 73.12 209 VAL A N 1
ATOM 1540 C CA . VAL A 1 209 ? -14.085 18.287 7.877 1.00 73.12 209 VAL A CA 1
ATOM 1541 C C . VAL A 1 209 ? -13.953 19.248 9.057 1.00 73.12 209 VAL A C 1
ATOM 1543 O O . VAL A 1 209 ? -14.798 20.129 9.214 1.00 73.12 209 VAL A O 1
ATOM 1546 N N . ASP A 1 210 ? -12.927 19.077 9.893 1.00 79.44 210 ASP A N 1
ATOM 1547 C CA . ASP A 1 210 ? -12.763 19.815 11.154 1.00 79.44 210 ASP A CA 1
ATOM 1548 C C . ASP A 1 210 ? -11.374 20.452 11.348 1.00 79.44 210 ASP A C 1
ATOM 1550 O O . ASP A 1 210 ? -11.103 21.007 12.413 1.00 79.44 210 ASP A O 1
ATOM 1554 N N . ASP A 1 211 ? -10.504 20.385 10.333 1.00 78.75 211 ASP A N 1
ATOM 1555 C CA . ASP A 1 211 ? -9.112 20.855 10.342 1.00 78.75 211 ASP A CA 1
ATOM 1556 C C . ASP A 1 211 ? -8.235 20.222 11.444 1.00 78.75 211 ASP A C 1
ATOM 1558 O O . ASP A 1 211 ? -7.135 20.709 11.742 1.00 78.75 211 ASP A O 1
ATOM 1562 N N . SER A 1 212 ? -8.684 19.121 12.060 1.00 80.56 212 SER A N 1
ATOM 1563 C CA . SER A 1 212 ? -7.885 18.407 13.052 1.00 80.56 212 SER A CA 1
ATOM 1564 C C . SER A 1 212 ? -6.641 17.804 12.404 1.00 80.56 212 SER A C 1
ATOM 1566 O O . SER A 1 212 ? -6.668 17.270 11.294 1.00 80.56 212 SER A O 1
ATOM 1568 N N . LYS A 1 213 ? -5.518 17.898 13.118 1.00 80.69 213 LYS A N 1
ATOM 1569 C CA . LYS A 1 213 ? -4.213 17.438 12.645 1.00 80.69 213 LYS A CA 1
ATOM 1570 C C . LYS A 1 213 ? -3.787 16.201 13.417 1.00 80.69 213 LYS A C 1
ATOM 1572 O O . LYS A 1 213 ? -3.794 16.199 14.647 1.00 80.69 213 LYS A O 1
ATOM 1577 N N . THR A 1 214 ? -3.378 15.163 12.704 1.00 83.06 214 THR A N 1
ATOM 1578 C CA . THR A 1 214 ? -2.834 13.932 13.284 1.00 83.06 214 THR A CA 1
ATOM 1579 C C . THR A 1 214 ? -1.524 13.599 12.586 1.00 83.06 214 THR A C 1
ATOM 1581 O O . THR A 1 214 ? -1.414 13.755 11.375 1.00 83.06 214 THR A O 1
ATOM 1584 N N . SER A 1 215 ? -0.513 13.186 13.349 1.00 84.25 215 SER A N 1
ATOM 1585 C CA . SER A 1 215 ? 0.756 12.729 12.779 1.00 84.25 215 SER A CA 1
ATOM 1586 C C . SER A 1 215 ? 0.726 11.213 12.676 1.00 84.25 215 SER A C 1
ATOM 1588 O O . SER A 1 215 ? 0.471 10.556 13.684 1.00 84.25 215 SER A O 1
ATOM 1590 N N . LEU A 1 216 ? 0.980 10.673 11.487 1.00 87.06 216 LEU A N 1
ATOM 1591 C CA . LEU A 1 216 ? 1.098 9.233 11.268 1.00 87.06 216 LEU A CA 1
ATOM 1592 C C . LEU A 1 216 ? 2.515 8.887 10.807 1.00 87.06 216 LEU A C 1
ATOM 1594 O O . LEU A 1 216 ? 3.072 9.629 9.994 1.00 87.06 216 LEU A O 1
ATOM 1598 N N . PRO A 1 217 ? 3.095 7.773 11.280 1.00 91.25 217 PRO A N 1
ATOM 1599 C CA . PRO A 1 217 ? 4.296 7.194 10.695 1.00 91.25 217 PRO A CA 1
ATOM 1600 C C . PRO A 1 217 ? 4.149 7.010 9.185 1.00 91.25 217 PRO A C 1
ATOM 1602 O O . PRO A 1 217 ? 3.085 6.633 8.690 1.00 91.25 217 PRO A O 1
ATOM 1605 N N . PHE A 1 218 ? 5.224 7.299 8.462 1.00 89.44 218 PHE A N 1
ATOM 1606 C CA . PHE A 1 218 ? 5.312 7.154 7.021 1.00 89.44 218 PHE A CA 1
ATOM 1607 C C . PHE A 1 218 ? 6.393 6.146 6.658 1.00 89.44 218 PHE A C 1
ATOM 1609 O O . PHE A 1 218 ? 7.546 6.283 7.062 1.00 89.44 218 PHE A O 1
ATOM 1616 N N . ILE A 1 219 ? 6.014 5.152 5.866 1.00 91.94 219 ILE A N 1
ATOM 1617 C CA . ILE A 1 219 ? 6.897 4.106 5.367 1.00 91.94 219 ILE A CA 1
ATOM 1618 C C . ILE A 1 219 ? 6.897 4.183 3.840 1.00 91.94 219 ILE A C 1
ATOM 1620 O O . ILE A 1 219 ? 5.856 4.326 3.200 1.00 91.94 219 ILE A O 1
ATOM 1624 N N . CYS A 1 220 ? 8.066 4.087 3.219 1.00 91.44 220 CYS A N 1
ATOM 1625 C CA . CYS A 1 220 ? 8.161 3.936 1.772 1.00 91.44 220 CYS A CA 1
ATOM 1626 C C . CYS A 1 220 ? 9.105 2.787 1.435 1.00 91.44 220 CYS A C 1
ATOM 1628 O O . CYS A 1 220 ? 10.200 2.719 1.992 1.00 91.44 220 CYS A O 1
ATOM 1630 N N . ALA A 1 221 ? 8.701 1.920 0.507 1.00 94.56 221 ALA A N 1
ATOM 1631 C CA . ALA A 1 221 ? 9.548 0.821 0.048 1.00 94.56 221 ALA A CA 1
ATOM 1632 C C . ALA A 1 221 ? 10.769 1.332 -0.734 1.00 94.56 221 ALA A C 1
ATOM 1634 O O . ALA A 1 221 ? 11.890 0.872 -0.525 1.00 94.56 221 ALA A O 1
ATOM 1635 N N . PHE A 1 222 ? 10.575 2.335 -1.596 1.00 93.69 222 PHE A N 1
ATOM 1636 C CA . PHE A 1 222 ? 11.658 2.987 -2.325 1.00 93.69 222 PHE A CA 1
ATOM 1637 C C . PHE A 1 222 ? 11.667 4.490 -2.075 1.00 93.69 222 PHE A C 1
ATOM 1639 O O . PHE A 1 222 ? 10.659 5.180 -2.233 1.00 93.69 222 PHE A O 1
ATOM 1646 N N . ASN A 1 223 ? 12.846 5.017 -1.745 1.00 89.75 223 ASN A N 1
ATOM 1647 C CA . ASN A 1 223 ? 13.035 6.456 -1.651 1.00 89.75 223 ASN A CA 1
ATOM 1648 C C . ASN A 1 223 ? 13.101 7.054 -3.064 1.00 89.75 223 ASN A C 1
ATOM 1650 O O . ASN A 1 223 ? 13.909 6.617 -3.883 1.00 89.75 223 ASN A O 1
ATOM 1654 N N . GLU A 1 224 ? 12.307 8.087 -3.341 1.00 86.62 224 GLU A N 1
ATOM 1655 C CA . GLU A 1 224 ? 12.238 8.732 -4.659 1.00 86.62 224 GLU A CA 1
ATOM 1656 C C . GLU A 1 224 ? 13.602 9.235 -5.169 1.00 86.62 224 GLU A C 1
ATOM 1658 O O . GLU A 1 224 ? 13.829 9.324 -6.376 1.00 86.62 224 GLU A O 1
ATOM 1663 N N . GLN A 1 225 ? 14.546 9.542 -4.268 1.00 85.50 225 GLN A N 1
ATOM 1664 C CA . GLN A 1 225 ? 15.884 10.005 -4.637 1.00 85.50 225 GLN A CA 1
ATOM 1665 C C . GLN A 1 225 ? 16.700 8.937 -5.373 1.00 85.50 225 GLN A C 1
ATOM 1667 O O . GLN A 1 225 ? 17.607 9.303 -6.123 1.00 85.50 225 GLN A O 1
ATOM 1672 N N . GLN A 1 226 ? 16.360 7.654 -5.209 1.00 88.00 226 GLN A N 1
ATOM 1673 C CA . GLN A 1 226 ? 16.986 6.538 -5.925 1.00 88.00 226 GLN A CA 1
ATOM 1674 C C . GLN A 1 226 ? 16.741 6.613 -7.441 1.00 88.00 226 GLN A C 1
ATOM 1676 O O . GLN A 1 226 ? 17.517 6.054 -8.208 1.00 88.00 226 GLN A O 1
ATOM 1681 N N . PHE A 1 227 ? 15.705 7.339 -7.875 1.00 87.75 227 PHE A N 1
ATOM 1682 C CA . PHE A 1 227 ? 15.295 7.438 -9.278 1.00 87.75 227 PHE A CA 1
ATOM 1683 C C . PHE A 1 227 ? 15.643 8.789 -9.925 1.00 87.75 227 PHE A C 1
ATOM 1685 O O . PHE A 1 227 ? 15.226 9.066 -11.049 1.00 87.75 227 PHE A O 1
ATOM 1692 N N . ASN A 1 228 ? 16.413 9.652 -9.247 1.00 76.50 228 ASN A N 1
ATOM 1693 C CA . ASN A 1 228 ? 16.849 10.918 -9.835 1.00 76.50 228 ASN A CA 1
ATOM 1694 C C . ASN A 1 228 ? 18.001 10.692 -10.835 1.00 76.50 228 ASN A C 1
ATOM 1696 O O . ASN A 1 228 ? 19.061 10.206 -10.432 1.00 76.50 228 ASN A O 1
ATOM 1700 N N . PRO A 1 229 ? 17.886 11.161 -12.091 1.00 56.91 229 PRO A N 1
ATOM 1701 C CA . PRO A 1 229 ? 18.880 10.929 -13.148 1.00 56.91 229 PRO A CA 1
ATOM 1702 C C . PRO A 1 229 ? 20.229 11.668 -12.972 1.00 56.91 229 PRO A C 1
ATOM 1704 O O . PRO A 1 229 ? 20.999 11.766 -13.920 1.00 56.91 229 PRO A O 1
ATOM 1707 N N . GLY A 1 230 ? 20.547 12.205 -11.784 1.00 53.97 230 GLY A N 1
ATOM 1708 C CA . GLY A 1 230 ? 21.657 13.151 -11.583 1.00 53.97 230 GLY A CA 1
ATOM 1709 C C . GLY A 1 230 ? 22.680 12.837 -10.484 1.00 53.97 230 GLY A C 1
ATOM 1710 O O . GLY A 1 230 ? 23.543 13.675 -10.251 1.00 53.97 230 GLY A O 1
ATOM 1711 N N . LYS A 1 231 ? 22.613 11.696 -9.781 1.00 47.09 231 LYS A N 1
ATOM 1712 C CA . LYS A 1 231 ? 23.573 11.372 -8.693 1.00 47.09 231 LYS A CA 1
ATOM 1713 C C . LYS A 1 231 ? 24.347 10.054 -8.857 1.00 47.09 231 LYS A C 1
ATOM 1715 O O . LYS A 1 231 ? 25.106 9.688 -7.970 1.00 47.09 231 LYS A O 1
ATOM 1720 N N . GLY A 1 232 ? 24.192 9.357 -9.984 1.00 39.28 232 GLY A N 1
ATOM 1721 C CA . GLY A 1 232 ? 24.810 8.043 -10.227 1.00 39.28 232 GLY A CA 1
ATOM 1722 C C . GLY A 1 232 ? 26.031 8.032 -11.155 1.00 39.28 232 GLY A C 1
ATOM 1723 O O . GLY A 1 232 ? 26.437 6.957 -11.590 1.00 39.28 232 GLY A O 1
ATOM 1724 N N . GLN A 1 233 ? 26.600 9.188 -11.512 1.00 35.00 233 GLN A N 1
ATOM 1725 C CA . GLN A 1 233 ? 27.676 9.257 -12.509 1.00 35.00 233 GLN A CA 1
ATOM 1726 C C . GLN A 1 233 ? 28.799 10.218 -12.110 1.00 35.00 233 GLN A C 1
ATOM 1728 O O . GLN A 1 233 ? 29.202 11.083 -12.874 1.00 35.00 233 GLN A O 1
ATOM 1733 N N . GLU A 1 234 ? 29.342 10.021 -10.913 1.00 33.22 234 GLU A N 1
ATOM 1734 C CA . GLU A 1 234 ? 30.731 10.378 -10.622 1.00 33.22 234 GLU A CA 1
ATOM 1735 C C . GLU A 1 234 ? 31.461 9.073 -10.276 1.00 33.22 234 GLU A C 1
ATOM 1737 O O . GLU A 1 234 ? 31.273 8.493 -9.208 1.00 33.22 234 GLU A O 1
ATOM 1742 N N . ARG A 1 235 ? 32.197 8.556 -11.267 1.00 35.75 235 ARG A N 1
ATOM 1743 C CA . ARG A 1 235 ? 33.270 7.571 -11.088 1.00 35.75 235 ARG A CA 1
ATOM 1744 C C . ARG A 1 235 ? 34.587 8.314 -10.946 1.00 35.75 235 ARG A C 1
ATOM 1746 O O . ARG A 1 235 ? 34.738 9.326 -11.667 1.00 35.75 235 ARG A O 1
#